Protein 6JJX (pdb70)

GO terms:
  GO:0005737 cytoplasm (C, IDA)

InterPro domains:
  IPR000008 C2 domain [PF00168] (680-784)
  IPR000008 C2 domain [PS50004] (659-782)
  IPR001202 WW domain [PF00397] (8-37)
  IPR001202 WW domain [PF00397] (55-84)
  IPR001202 WW domain [PS01159] (12-37)
  IPR001202 WW domain [PS50020] (6-39)
  IPR001202 WW domain [PS50020] (53-86)
  IPR001202 WW domain [SM00456] (7-39)
  IPR001202 WW domain [SM00456] (54-86)
  IPR001202 WW domain [cd00201] (9-39)
  IPR001202 WW domain [cd00201] (56-85)
  IPR035892 C2 domain superfamily [G3DSA:2.60.40.150] (659-786)
  IPR035892 C2 domain superfamily [SSF49562] (662-790)
  IPR036020 WW domain superfamily [SSF51045] (4-38)
  IPR036020 WW domain superfamily [SSF51045] (53-88)
  IPR037771 WWC, C2 domain [cd08680] (661-784)
  IPR051105 WWC/KIBRA Hippo Pathway Regulators [PTHR14791] (4-1015)
  IPR057747 WWC1-like, helical hairpin [PF25802] (296-429)

Sequence (276 aa):
FELPLPEGWEEARDFDGKVYYIDHRNRTTSWIDPRDRYTKPLTFADCISDELPLGWEEAYDPQVGDYFIDHNTKTTQIEDPRVQWRREQEHMLKDYLVVAQEALSAQKEIYQVKQQRLEFELPLPEGWEEARDFDGKVYYIDHRNRTTSWIDPRDRYTKPLTFADCISDELPLGWEEAYDPQVGDYFIDHNTKTTQIEDPRVQWRREQEHMLKDYLVVAQEALSAQKEIYQVKQQRLELAQQEYQLMRYQHPPEYGAARPAQLMRYQHPPEYGAAR

Organism: Mus musculus (NCBI:txid10090)

Secondary structure (DSSP, 8-state):
--PPPPTTEEEEE-TTS-EEEEETTTTEEESS-TTHHHHS-SSTT--S--PPPTTEEEEEETTTEEEEEETTTTEEESS-HHHHHHHHHHHHHHHHHHHHHHHHHHHHHHHHHTTT--/---PPPPTTEEEEE-TT--EEEEETTTTEEESS-TTHHHHS-SSTT--S--PPPTTEEEEEETTTEEEEEETTTTEEESS-HHHHHHHHHHHHHHHHHHHHHHHHHHHHHHHHHHHHHHHHHHHHH-/--SPPPPPPPTT---/-PPP-PPPPTT-----

Nearest PDB structures (foldseek):
  6jjx-assembly1_A  TM=9.845E-01  e=1.730E-20  Mus musculus
  6j68-assembly1_A  TM=5.093E-01  e=1.357E-18  Mus musculus
  6jjw-assembly1_A  TM=4.853E-01  e=6.895E-16  Mus musculus
  4n7f-assembly1_A  TM=9.226E-01  e=1.605E-03  Homo sapiens
  7lp1-assembly1_A  TM=8.947E-01  e=2.191E-03  Homo sapiens

Solvent-accessible surface area: 21587 Å² total; per-residue (Å²): 221,90,50,71,43,5,97,35,55,45,86,21,156,21,202,117,36,122,42,7,25,15,9,71,67,107,166,59,22,24,56,111,25,6,53,38,98,23,74,114,69,92,59,224,90,17,84,66,63,58,154,36,81,171,23,58,80,108,21,144,49,115,172,86,21,101,50,12,33,9,79,89,84,168,70,90,49,120,62,32,18,52,68,56,152,71,92,83,75,55,91,146,46,97,90,59,25,101,96,0,83,109,40,24,60,46,56,125,54,28,65,108,55,105,91,55,44,184,165,171,86,94,103,40,52,156,28,47,60,86,5,125,22,153,134,32,115,44,3,23,9,4,72,126,99,165,58,21,28,54,112,23,26,51,45,77,65,72,114,68,92,67,223,90,16,80,69,63,64,154,37,82,167,21,59,78,108,20,140,53,119,100,89,19,104,46,13,32,9,80,89,83,170,70,94,55,115,72,33,19,77,82,56,162,36,82,78,65,52,89,108,50,88,93,133,27,104,96,4,83,59,37,24,71,50,44,133,41,29,153,100,45,68,121,51,29,117,57,58,30,110,80,48,63,169,226,157,80,153,111,136,18,34,127,85,76,40,91,110,41,158,210,184,164,79,144,124,139,27,33,144,83,63,52,108,228

B-factor: mean 41.89, std 15.33, range [21.19, 156.11]

Structure (mmCIF, N/CA/C/O backbone):
data_6JJX
#
_entry.id   6JJX
#
_cell.length_a   65.627
_cell.length_b   72.283
_cell.length_c   79.374
_cell.angle_alpha   90.00
_cell.angle_beta   90.00
_cell.angle_gamma   90.00
#
_symmetry.space_group_name_H-M   'P 21 21 2'
#
loop_
_entity.id
_entity.type
_entity.pdbx_description
1 polymer 'Protein KIBRA'
2 polymer 'Peptide from Angiomotin'
3 water water
#
loop_
_atom_site.group_PDB
_atom_site.id
_atom_site.type_symbol
_atom_site.label_atom_id
_atom_site.label_alt_id
_atom_site.label_comp_id
_atom_site.label_asym_id
_atom_site.label_entity_id
_atom_site.label_seq_id
_atom_site.pdbx_PDB_ins_code
_atom_site.Cartn_x
_atom_site.Cartn_y
_atom_site.Cartn_z
_atom_site.occupancy
_atom_site.B_iso_or_equiv
_atom_site.auth_seq_id
_atom_site.auth_comp_id
_atom_site.auth_asym_id
_atom_site.auth_atom_id
_atom_site.pdbx_PDB_model_num
ATOM 1 N N . PHE A 1 6 ? 64.595 28.779 140.919 1.00 71.79 4 PHE A N 1
ATOM 2 C CA . PHE A 1 6 ? 65.435 27.969 141.806 1.00 73.76 4 PHE A CA 1
ATOM 3 C C . PHE A 1 6 ? 66.858 27.785 141.270 1.00 72.89 4 PHE A C 1
ATOM 4 O O . PHE A 1 6 ? 67.053 27.515 140.079 1.00 71.18 4 PHE A O 1
ATOM 12 N N . GLU A 1 7 ? 67.837 27.887 142.172 1.00 62.49 5 GLU A N 1
ATOM 13 C CA . GLU A 1 7 ? 69.245 27.712 141.822 1.00 57.80 5 GLU A CA 1
ATOM 14 C C . GLU A 1 7 ? 69.592 26.228 141.849 1.00 55.06 5 GLU A C 1
ATOM 15 O O . GLU A 1 7 ? 69.660 25.606 142.911 1.00 57.59 5 GLU A O 1
ATOM 17 N N . LEU A 1 8 ? 69.795 25.662 140.664 1.00 46.41 6 LEU A N 1
ATOM 18 C CA . LEU A 1 8 ? 70.124 24.254 140.536 1.00 47.06 6 LEU A CA 1
ATOM 19 C C . LEU A 1 8 ? 71.456 23.921 141.194 1.00 46.56 6 LEU A C 1
ATOM 20 O O . LEU A 1 8 ? 72.394 24.708 141.102 1.00 40.20 6 LEU A O 1
ATOM 25 N N . PRO A 1 9 ? 71.533 22.764 141.873 1.00 45.09 7 PRO A N 1
ATOM 26 C CA . PRO A 1 9 ? 72.810 22.183 142.309 1.00 49.63 7 PRO A CA 1
ATOM 27 C C . PRO A 1 9 ? 73.558 21.616 141.101 1.00 47.87 7 PRO A C 1
ATOM 28 O O . PRO A 1 9 ? 72.904 21.359 140.086 1.00 42.44 7 PRO A O 1
ATOM 32 N N . LEU A 1 10 ? 74.872 21.413 141.188 1.00 38.21 8 LEU A N 1
ATOM 33 C CA . LEU A 1 10 ? 75.569 20.715 140.109 1.00 34.78 8 LEU A CA 1
ATOM 34 C C . LEU A 1 10 ? 74.970 19.332 139.937 1.00 34.88 8 LEU A C 1
ATOM 35 O O . LEU A 1 10 ? 74.542 18.719 140.911 1.00 40.85 8 LEU A O 1
ATOM 40 N N . PRO A 1 11 ? 74.931 18.833 138.699 1.00 37.08 9 PRO A N 1
ATOM 41 C CA . PRO A 1 11 ? 74.466 17.466 138.462 1.00 38.45 9 PRO A CA 1
ATOM 42 C C . PRO A 1 11 ? 75.389 16.466 139.140 1.00 45.48 9 PRO A C 1
ATOM 43 O O . PRO A 1 11 ? 76.568 16.789 139.358 1.00 42.67 9 PRO A O 1
ATOM 47 N N . GLU A 1 12 ? 74.870 15.279 139.447 1.00 50.07 10 GLU A N 1
ATOM 48 C CA . GLU A 1 12 ? 75.660 14.215 140.070 1.00 49.80 10 GLU A CA 1
ATOM 49 C C . GLU A 1 12 ? 76.937 13.952 139.292 1.00 50.25 10 GLU A C 1
ATOM 50 O O . GLU A 1 12 ? 76.903 13.821 138.071 1.00 53.10 10 GLU A O 1
ATOM 52 N N . GLY A 1 13 ? 78.065 13.924 139.990 1.00 49.52 11 GLY A N 1
ATOM 53 C CA . GLY A 1 13 ? 79.320 13.552 139.364 1.00 49.77 11 GLY A CA 1
ATOM 54 C C . GLY A 1 13 ? 80.146 14.748 138.941 1.00 48.99 11 GLY A C 1
ATOM 55 O O . GLY A 1 13 ? 81.279 14.604 138.485 1.00 47.42 11 GLY A O 1
ATOM 56 N N . TRP A 1 14 ? 79.567 15.935 139.077 1.00 38.79 12 TRP A N 1
ATOM 57 C CA . TRP A 1 14 ? 80.279 17.161 138.748 1.00 35.53 12 TRP A CA 1
ATOM 58 C C . TRP A 1 14 ? 80.759 17.845 140.005 1.00 39.60 12 TRP A C 1
ATOM 59 O O . TRP A 1 14 ? 80.118 17.762 141.043 1.00 37.84 12 TRP A O 1
ATOM 70 N N . GLU A 1 15 ? 81.874 18.555 139.893 1.00 32.77 13 GLU A N 1
ATOM 71 C CA . GLU A 1 15 ? 82.455 19.209 141.032 1.00 31.15 13 GLU A CA 1
ATOM 72 C C . GLU A 1 15 ? 83.037 20.543 140.597 1.00 33.97 13 GLU A C 1
ATOM 73 O O . GLU A 1 15 ? 83.694 20.627 139.556 1.00 33.41 13 GLU A O 1
ATOM 79 N N . GLU A 1 16 ? 82.785 21.590 141.378 1.00 31.11 14 GLU A N 1
ATOM 80 C CA . GLU A 1 16 ? 83.380 22.888 141.094 1.00 32.57 14 GLU A CA 1
ATOM 81 C C . GLU A 1 16 ? 84.810 22.896 141.635 1.00 33.30 14 GLU A C 1
ATOM 82 O O . GLU A 1 16 ? 85.082 22.310 142.674 1.00 31.34 14 GLU A O 1
ATOM 88 N N . ALA A 1 17 ? 85.731 23.537 140.923 1.00 27.85 15 ALA A N 1
ATOM 89 C CA . ALA A 1 17 ? 87.123 23.566 141.341 1.00 28.22 15 ALA A CA 1
ATOM 90 C C . ALA A 1 17 ? 87.749 24.899 140.978 1.00 26.35 15 ALA A C 1
ATOM 91 O O . ALA A 1 17 ? 87.141 25.686 140.262 1.00 29.33 15 ALA A O 1
ATOM 93 N N . ARG A 1 18 ? 88.959 25.134 141.478 1.00 31.83 16 ARG A N 1
ATOM 94 C CA . ARG A 1 18 ? 89.739 26.342 141.179 1.00 33.92 16 ARG A CA 1
ATOM 95 C C . ARG A 1 18 ? 91.082 25.956 140.583 1.00 35.99 16 ARG A C 1
ATOM 96 O O . ARG A 1 18 ? 91.742 25.049 141.093 1.00 32.66 16 ARG A O 1
ATOM 104 N N . ASP A 1 19 ? 91.519 26.667 139.546 1.00 29.85 17 ASP A N 1
ATOM 105 C CA . ASP A 1 19 ? 92.830 26.377 138.981 1.00 32.74 17 ASP A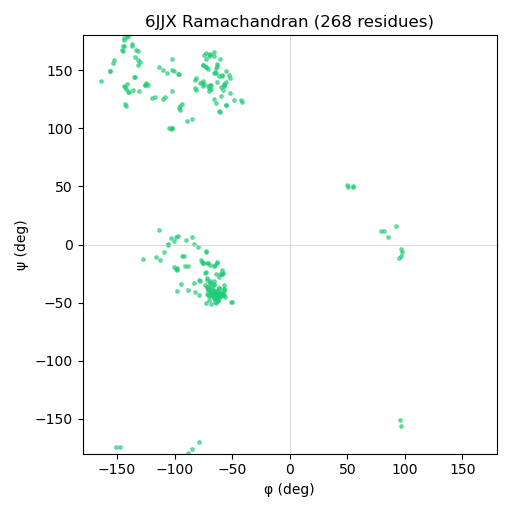 CA 1
ATOM 106 C C . ASP A 1 19 ? 93.911 27.115 139.765 1.00 31.72 17 ASP A C 1
ATOM 107 O O . ASP A 1 19 ? 93.616 27.769 140.770 1.00 27.26 17 ASP A O 1
ATOM 112 N N . PHE A 1 20 ? 95.154 27.009 139.301 1.00 39.94 18 PHE A N 1
ATOM 113 C CA . PHE A 1 20 ? 96.296 27.501 140.066 1.00 39.47 18 PHE A CA 1
ATOM 114 C C . PHE A 1 20 ? 96.218 29.004 140.226 1.00 41.49 18 PHE A C 1
ATOM 115 O O . PHE A 1 20 ? 96.749 29.563 141.187 1.00 39.99 18 PHE A O 1
ATOM 123 N N . ASP A 1 21 ? 95.531 29.649 139.283 1.00 34.72 19 ASP A N 1
ATOM 124 C CA . ASP A 1 21 ? 95.286 31.082 139.352 1.00 33.51 19 ASP A CA 1
ATOM 125 C C . ASP A 1 21 ? 93.978 31.474 140.090 1.00 35.06 19 ASP A C 1
ATOM 126 O O . ASP A 1 21 ? 93.610 32.653 140.150 1.00 35.13 19 ASP A O 1
ATOM 131 N N . GLY A 1 22 ? 93.268 30.498 140.651 1.00 29.83 20 GLY A N 1
ATOM 132 C CA . GLY A 1 22 ? 92.013 30.798 141.323 1.00 27.45 20 GLY A CA 1
ATOM 133 C C . GLY A 1 22 ? 90.787 30.940 140.414 1.00 32.12 20 GLY A C 1
ATOM 134 O O . GLY A 1 22 ? 89.729 31.406 140.855 1.00 31.66 20 GLY A O 1
ATOM 135 N N . LYS A 1 23 ? 90.914 30.543 139.150 1.00 31.46 21 LYS A N 1
ATOM 136 C CA . LYS A 1 23 ? 89.777 30.596 138.219 1.00 29.51 21 LYS A CA 1
ATOM 137 C C . LYS A 1 23 ? 88.888 29.366 138.405 1.00 30.36 21 LYS A C 1
ATOM 138 O O . LYS A 1 23 ? 89.385 28.252 138.530 1.00 29.67 21 LYS A O 1
ATOM 144 N N . VAL A 1 24 ? 87.571 29.569 138.460 1.00 25.55 22 VAL A N 1
ATOM 145 C CA . VAL A 1 24 ? 86.642 28.455 138.643 1.00 25.54 22 VAL A CA 1
ATOM 146 C C . VAL A 1 24 ? 86.564 27.591 137.396 1.00 25.46 22 VAL A C 1
ATOM 147 O O . VAL A 1 24 ? 86.508 28.103 136.279 1.00 27.88 22 VAL A O 1
ATOM 151 N N . TYR A 1 25 ? 86.578 26.275 137.576 1.00 24.22 23 TYR A N 1
ATOM 152 C CA . TYR A 1 25 ? 86.269 25.380 136.472 1.00 23.18 23 TYR A CA 1
ATOM 153 C C . TYR A 1 25 ? 85.506 24.192 137.038 1.00 23.50 23 TYR A C 1
ATOM 154 O O . TYR A 1 25 ? 85.283 24.110 138.238 1.00 25.86 23 TYR A O 1
ATOM 163 N N . TYR A 1 26 ? 85.083 23.281 136.169 1.00 21.78 24 TYR A N 1
ATOM 164 C CA . TYR A 1 26 ? 84.199 22.202 136.566 1.00 23.65 24 TYR A CA 1
ATOM 165 C C . TYR A 1 26 ? 84.808 20.868 136.178 1.00 26.54 24 TYR A C 1
ATOM 166 O O . TYR A 1 26 ? 85.375 20.712 135.084 1.00 24.72 24 TYR A O 1
ATOM 175 N N . ILE A 1 27 ? 84.701 19.925 137.104 1.00 25.25 25 ILE A N 1
ATOM 176 C CA . ILE A 1 27 ? 85.203 18.578 136.926 1.00 25.97 25 ILE A CA 1
ATOM 177 C C . ILE A 1 27 ? 84.031 17.612 136.753 1.00 27.34 25 ILE A C 1
ATOM 178 O O . ILE A 1 27 ? 83.116 17.571 137.579 1.00 26.94 25 ILE A O 1
ATOM 183 N N . ASP A 1 28 ? 84.062 16.837 135.680 1.00 28.10 26 ASP A N 1
ATOM 184 C CA . ASP A 1 28 ? 83.052 15.802 135.418 1.00 29.41 26 ASP A CA 1
ATOM 185 C C . ASP A 1 28 ? 83.663 14.428 135.707 1.00 30.86 26 ASP A C 1
ATOM 186 O O . ASP A 1 28 ? 84.408 13.890 134.880 1.00 30.01 26 ASP A O 1
ATOM 191 N N . HIS A 1 29 ? 83.350 13.866 136.876 1.00 28.03 27 HIS A N 1
ATOM 192 C CA . HIS A 1 29 ? 83.959 12.604 137.306 1.00 30.28 27 HIS A CA 1
ATOM 193 C C . HIS A 1 29 ? 83.428 11.391 136.565 1.00 30.03 27 HIS A C 1
ATOM 194 O O . HIS A 1 29 ? 84.126 10.382 136.435 1.00 32.18 27 HIS A O 1
ATOM 201 N N . ARG A 1 30 ? 82.213 11.490 136.041 1.00 33.38 28 ARG A N 1
ATOM 202 C CA . ARG A 1 30 ? 81.647 10.390 135.287 1.00 33.53 28 ARG A CA 1
ATOM 203 C C . ARG A 1 30 ? 82.414 10.204 133.987 1.00 34.05 28 ARG A C 1
ATOM 204 O O . ARG A 1 30 ? 82.694 9.079 133.579 1.00 38.10 28 ARG A O 1
ATOM 206 N N . ASN A 1 31 ? 82.775 11.308 133.342 1.00 34.39 29 ASN A N 1
ATOM 207 C CA . ASN A 1 31 ? 83.488 11.234 132.074 1.00 33.79 29 ASN A CA 1
ATOM 208 C C . ASN A 1 31 ? 84.974 11.513 132.169 1.00 33.75 29 ASN A C 1
ATOM 209 O O . ASN A 1 31 ? 85.652 11.594 131.147 1.00 31.39 29 ASN A O 1
ATOM 214 N N . ARG A 1 32 ? 85.460 11.676 133.397 1.00 31.22 30 ARG A N 1
ATOM 215 C CA . ARG A 1 32 ? 86.878 11.945 133.675 1.00 28.84 30 ARG A CA 1
ATOM 216 C C . ARG A 1 32 ? 87.384 13.102 132.836 1.00 27.55 30 ARG A C 1
ATOM 217 O O . ARG A 1 32 ? 88.436 13.001 132.186 1.00 28.80 30 ARG A O 1
ATOM 225 N N . THR A 1 33 ? 86.639 14.205 132.849 1.00 26.94 31 THR A N 1
ATOM 226 C CA . THR A 1 33 ? 87.006 15.346 132.024 1.00 28.40 31 THR A CA 1
ATOM 227 C C . THR A 1 33 ? 86.837 16.633 132.811 1.00 27.68 31 THR A C 1
ATOM 228 O O . THR A 1 33 ? 86.360 16.610 133.951 1.00 27.73 31 THR A O 1
ATOM 232 N N . THR A 1 34 ? 87.280 17.746 132.231 1.00 24.33 32 THR A N 1
ATOM 233 C CA . THR A 1 34 ? 87.123 19.049 132.872 1.00 24.31 32 THR A CA 1
ATOM 234 C C . THR A 1 34 ? 86.620 20.048 131.861 1.00 25.09 32 THR A C 1
ATOM 235 O O . THR A 1 34 ? 86.764 19.834 130.654 1.00 23.08 32 THR A O 1
ATOM 239 N N . SER A 1 35 ? 86.063 21.152 132.343 1.00 22.25 33 SER A N 1
ATOM 240 C CA . SER A 1 35 ? 85.505 22.162 131.435 1.00 23.11 33 SER A CA 1
ATOM 241 C C . SER A 1 35 ? 85.455 23.527 132.088 1.00 26.94 33 SER A C 1
ATOM 242 O O . SER A 1 35 ? 85.301 23.636 133.314 1.00 25.68 33 SER A O 1
ATOM 245 N N . TRP A 1 36 ? 85.592 24.575 131.283 1.00 22.69 34 TRP A N 1
ATOM 246 C CA . TRP A 1 36 ? 85.366 25.923 131.802 1.00 23.83 34 TRP A CA 1
ATOM 247 C C . TRP A 1 36 ? 83.854 26.194 131.927 1.00 25.38 34 TRP A C 1
ATOM 248 O O . TRP A 1 36 ? 83.426 27.174 132.542 1.00 23.07 34 TRP A O 1
ATOM 259 N N . ILE A 1 37 ? 83.052 25.332 131.317 1.00 21.19 35 ILE A N 1
ATOM 260 C CA . ILE A 1 37 ? 81.617 25.586 131.214 1.00 24.69 35 ILE A CA 1
ATOM 261 C C . ILE A 1 37 ? 80.841 24.940 132.354 1.00 24.70 35 ILE A C 1
ATOM 262 O O . ILE A 1 37 ? 80.894 23.725 132.560 1.00 22.93 35 ILE A O 1
ATOM 267 N N . ASP A 1 38 ? 80.141 25.770 133.113 1.00 24.56 36 ASP A N 1
ATOM 268 C CA . ASP A 1 38 ? 79.198 25.266 134.105 1.00 25.40 36 ASP A CA 1
ATOM 269 C C . ASP A 1 38 ? 78.194 24.339 133.418 1.00 24.44 36 ASP A C 1
ATOM 270 O O . ASP A 1 38 ? 77.494 24.752 132.508 1.00 24.73 36 ASP A O 1
ATOM 275 N N . PRO A 1 39 ? 78.120 23.071 133.835 1.00 29.21 37 PRO A N 1
ATOM 276 C CA . PRO A 1 39 ? 77.187 22.195 133.106 1.00 30.97 37 PRO A CA 1
ATOM 277 C C . PRO A 1 39 ? 75.723 22.634 133.235 1.00 30.14 37 PRO A C 1
ATOM 278 O O . PRO A 1 39 ? 74.877 22.214 132.453 1.00 32.18 37 PRO A O 1
ATOM 282 N N . ARG A 1 40 ? 75.433 23.508 134.186 1.00 26.75 38 ARG A N 1
ATOM 283 C CA . ARG A 1 40 ? 74.065 23.991 134.324 1.00 28.68 38 ARG A CA 1
ATOM 284 C C . ARG A 1 40 ? 73.739 25.010 133.225 1.00 30.93 38 ARG A C 1
ATOM 285 O O . ARG A 1 40 ? 72.577 25.304 132.972 1.00 30.30 38 ARG A O 1
ATOM 293 N N . ASP A 1 41 ? 74.768 25.529 132.560 1.00 24.30 39 ASP A N 1
ATOM 294 C CA . ASP A 1 41 ? 74.566 26.464 131.446 1.00 24.18 39 ASP A CA 1
ATOM 295 C C . ASP A 1 41 ? 73.730 25.847 130.322 1.00 24.42 39 ASP A C 1
ATOM 296 O O . ASP A 1 41 ? 73.086 26.570 129.562 1.00 29.17 39 ASP A O 1
ATOM 301 N N . ARG A 1 42 ? 73.741 24.520 130.214 1.00 29.22 40 ARG A N 1
ATOM 302 C CA . ARG A 1 42 ? 72.948 23.844 129.183 1.00 32.31 40 ARG A CA 1
ATOM 303 C C . ARG A 1 42 ? 71.452 24.138 129.367 1.00 32.57 40 ARG A C 1
ATOM 304 O O . ARG A 1 42 ? 70.704 24.149 128.395 1.00 33.27 40 ARG A O 1
ATOM 312 N N . TYR A 1 43 ? 71.040 24.452 130.597 1.00 32.56 41 TYR A N 1
ATOM 313 C CA . TYR A 1 43 ? 69.652 24.800 130.853 1.00 34.70 41 TYR A CA 1
ATOM 314 C C . TYR A 1 43 ? 69.380 26.269 130.928 1.00 38.24 41 TYR A C 1
ATOM 315 O O . TYR A 1 43 ? 68.243 26.683 130.729 1.00 41.36 41 TYR A O 1
ATOM 324 N N . THR A 1 44 ? 70.403 27.071 131.186 1.00 31.35 42 THR A N 1
ATOM 325 C CA . THR A 1 44 ? 70.134 28.467 131.518 1.00 30.11 42 THR A CA 1
ATOM 326 C C . THR A 1 44 ? 70.693 29.455 130.520 1.00 31.48 42 THR A C 1
ATOM 327 O O . THR A 1 44 ? 70.381 30.649 130.569 1.00 32.38 42 THR A O 1
ATOM 331 N N . LYS A 1 45 ? 71.530 28.967 129.617 1.00 28.78 43 LYS A N 1
ATOM 332 C CA . LYS A 1 45 ? 72.068 29.832 128.587 1.00 26.24 43 LYS A CA 1
ATOM 333 C C . LYS A 1 45 ? 71.419 29.509 127.256 1.00 25.37 43 LYS A C 1
ATOM 334 O O . LYS A 1 45 ? 71.055 28.359 126.981 1.00 25.47 43 LYS A O 1
ATOM 340 N N . PRO A 1 46 ? 71.261 30.535 126.427 1.00 27.67 44 PRO A N 1
ATOM 341 C CA . PRO A 1 46 ? 70.730 30.304 125.083 1.00 29.11 44 PRO A CA 1
ATOM 342 C C . PRO A 1 46 ? 71.639 29.385 124.286 1.00 28.64 44 PRO A C 1
ATOM 343 O O . PRO A 1 46 ? 72.854 29.428 124.444 1.00 28.01 44 PRO A O 1
ATOM 347 N N . LEU A 1 47 ? 71.056 28.551 123.436 1.00 32.48 45 LEU A N 1
ATOM 348 C CA . LEU A 1 47 ? 71.842 27.590 122.670 1.00 35.22 45 LEU A CA 1
ATOM 349 C C . LEU A 1 47 ? 72.668 28.275 121.580 1.00 36.45 45 LEU A C 1
ATOM 350 O O . LEU A 1 47 ? 73.787 27.869 121.304 1.00 35.83 45 LEU A O 1
ATOM 355 N N . THR A 1 48 ? 72.113 29.316 120.968 1.00 28.60 46 THR A N 1
ATOM 356 C CA . THR A 1 48 ? 72.793 30.052 119.910 1.00 28.92 46 THR A CA 1
ATOM 357 C C . THR A 1 48 ? 72.513 31.529 120.085 1.00 26.68 46 THR A C 1
ATOM 358 O O . THR A 1 48 ? 71.750 31.899 120.964 1.00 26.76 46 THR A O 1
ATOM 362 N N . PHE A 1 49 ? 73.062 32.364 119.208 1.00 30.89 47 PHE A N 1
ATOM 363 C CA . PHE A 1 49 ? 72.832 33.812 119.310 1.00 32.25 47 PHE A CA 1
ATOM 364 C C . PHE A 1 49 ? 71.407 34.200 118.886 1.00 34.57 47 PHE A C 1
ATOM 365 O O . PHE A 1 49 ? 70.986 35.341 119.078 1.00 34.02 47 PHE A O 1
ATOM 373 N N . ALA A 1 50 ? 70.655 33.228 118.375 1.00 41.28 48 ALA A N 1
ATOM 374 C CA . ALA A 1 50 ? 69.269 33.442 117.947 1.00 41.37 48 ALA A CA 1
ATOM 375 C C . ALA A 1 50 ? 68.264 33.009 119.029 1.00 45.35 48 ALA A C 1
ATOM 376 O O . ALA A 1 50 ? 67.109 33.442 119.038 1.00 43.82 48 ALA A O 1
ATOM 378 N N . ASP A 1 51 ? 68.726 32.157 119.942 1.00 34.00 49 ASP A N 1
ATOM 379 C CA . ASP A 1 51 ? 67.901 31.580 120.997 1.00 31.59 49 ASP A CA 1
ATOM 380 C C . ASP A 1 51 ? 67.589 32.588 122.127 1.00 35.07 49 ASP A C 1
ATOM 381 O O . ASP A 1 51 ? 68.322 33.555 122.340 1.00 38.97 49 ASP A O 1
ATOM 386 N N . CYS A 1 52 ? 66.484 32.373 122.829 1.00 36.41 50 CYS A N 1
ATOM 387 C CA . CYS A 1 52 ? 66.150 33.189 123.992 1.00 37.56 50 CYS A CA 1
ATOM 388 C C . CYS A 1 52 ? 65.521 32.290 125.047 1.00 39.06 50 CYS A C 1
ATOM 389 O O . CYS A 1 52 ? 64.475 31.688 124.812 1.00 38.36 50 CYS A O 1
ATOM 392 N N . ILE A 1 53 ? 66.143 32.196 126.218 1.00 40.61 51 ILE A N 1
ATOM 393 C CA . ILE A 1 53 ? 65.658 31.265 127.232 1.00 37.89 51 ILE A CA 1
ATOM 394 C C . ILE A 1 53 ? 64.251 31.637 127.704 1.00 38.15 51 ILE A C 1
ATOM 395 O O . ILE A 1 53 ? 63.369 30.787 127.778 1.00 36.96 51 ILE A O 1
ATOM 400 N N . SER A 1 54 ? 64.028 32.911 127.991 1.00 33.16 52 SER A N 1
ATOM 401 C CA . SER A 1 54 ? 62.721 33.326 128.490 1.00 38.77 52 SER A CA 1
ATOM 402 C C . SER A 1 54 ? 61.637 33.211 127.417 1.00 35.85 52 SER A C 1
ATOM 403 O O . SER A 1 54 ? 61.834 33.645 126.274 1.00 32.99 52 SER A O 1
ATOM 406 N N . ASP A 1 55 ? 60.497 32.633 127.799 1.00 32.93 53 ASP A N 1
ATOM 407 C CA . ASP A 1 55 ? 59.359 32.489 126.892 1.00 40.63 53 ASP A CA 1
ATOM 408 C C . ASP A 1 55 ? 58.345 33.618 127.117 1.00 39.64 53 ASP A C 1
ATOM 409 O O . ASP A 1 55 ? 57.249 33.586 126.550 1.00 38.52 53 ASP A O 1
ATOM 411 N N . GLU A 1 56 ? 58.706 34.604 127.944 1.00 35.46 54 GLU A N 1
ATOM 412 C CA . GLU A 1 56 ? 57.772 35.680 128.296 1.00 34.87 54 GLU A CA 1
ATOM 413 C C . GLU A 1 56 ? 57.259 36.398 127.055 1.00 36.66 54 GLU A C 1
ATOM 414 O O . GLU A 1 56 ? 58.028 36.693 126.129 1.00 33.91 54 GLU A O 1
ATOM 420 N N . LEU A 1 57 ? 55.954 36.655 127.053 1.00 26.08 55 LEU A N 1
ATOM 421 C CA . LEU A 1 57 ? 55.267 37.359 125.984 1.00 25.03 55 LEU A CA 1
ATOM 422 C C . LEU A 1 57 ? 55.743 38.794 125.879 1.00 22.52 55 LEU A C 1
ATOM 423 O O . LEU A 1 57 ? 56.114 39.383 126.890 1.00 26.67 55 LEU A O 1
ATOM 428 N N . PRO A 1 58 ? 55.737 39.357 124.659 1.00 27.33 56 PRO A N 1
ATOM 429 C CA . PRO A 1 58 ? 56.159 40.750 124.460 1.00 25.69 56 PRO A CA 1
ATOM 430 C C . PRO A 1 58 ? 55.185 41.764 125.049 1.00 28.62 56 PRO A C 1
ATOM 431 O O . PRO A 1 58 ? 54.042 41.437 125.399 1.00 25.34 56 PRO A O 1
ATOM 435 N N . LEU A 1 59 ? 55.689 42.982 125.197 1.00 24.20 57 LEU A N 1
ATOM 436 C CA . LEU A 1 59 ? 54.946 44.100 125.743 1.00 23.87 57 LEU A CA 1
ATOM 437 C C . LEU A 1 59 ? 53.525 44.149 125.197 1.00 28.26 57 LEU A C 1
ATOM 438 O O . LEU A 1 59 ? 53.313 44.185 123.968 1.00 24.71 57 LEU A O 1
ATOM 443 N N . GLY A 1 60 ? 52.568 44.142 126.114 1.00 24.81 58 GLY A N 1
ATOM 444 C CA . GLY A 1 60 ? 51.165 44.321 125.768 1.00 25.78 58 GLY A CA 1
ATOM 445 C C . GLY A 1 60 ? 50.394 43.035 125.612 1.00 26.94 58 GLY A C 1
ATOM 446 O O . GLY A 1 60 ? 49.163 43.050 125.494 1.00 28.42 58 GLY A O 1
ATOM 447 N N . TRP A 1 61 ? 51.102 41.913 125.596 1.00 23.70 59 TRP A N 1
ATOM 448 C CA . TRP A 1 61 ? 50.422 40.632 125.475 1.00 25.50 59 TRP A CA 1
ATOM 449 C C . TRP A 1 61 ? 50.192 39.984 126.852 1.00 24.62 59 TRP A C 1
ATOM 450 O O . TRP A 1 61 ? 51.017 40.101 127.738 1.00 23.76 59 TRP A O 1
ATOM 461 N N . GLU A 1 62 ? 49.082 39.267 126.992 1.00 26.67 60 GLU A N 1
ATOM 462 C CA . GLU A 1 62 ? 48.690 38.654 128.247 1.00 25.86 60 GLU A CA 1
ATOM 463 C C . GLU A 1 62 ? 48.112 37.254 128.002 1.00 25.94 60 GLU A C 1
ATOM 464 O O . GLU A 1 62 ? 47.264 37.069 127.125 1.00 26.65 60 GLU A O 1
ATOM 470 N N . GLU A 1 63 ? 48.599 36.278 128.763 1.00 25.31 61 GLU A N 1
ATOM 471 C CA . GLU A 1 63 ? 48.039 34.923 128.773 1.00 28.10 61 GLU A CA 1
ATOM 472 C C . GLU A 1 63 ? 46.723 34.945 129.539 1.00 29.61 61 GLU A C 1
ATOM 473 O O . GLU A 1 63 ? 46.618 35.587 130.585 1.00 28.99 61 GLU A O 1
ATOM 479 N N . ALA A 1 64 ? 45.719 34.248 129.026 1.00 25.60 62 ALA A N 1
ATOM 480 C CA . ALA A 1 64 ? 44.423 34.220 129.677 1.00 27.13 62 ALA A CA 1
ATOM 481 C C . ALA A 1 64 ? 43.782 32.849 129.519 1.00 26.80 62 ALA A C 1
ATOM 482 O O . ALA A 1 64 ? 44.224 32.019 128.707 1.00 26.87 62 ALA A O 1
ATOM 484 N N . TYR A 1 65 ? 42.733 32.629 130.303 1.00 27.79 63 TYR A N 1
ATOM 485 C CA . TYR A 1 65 ? 42.069 31.338 130.371 1.00 28.77 63 TYR A CA 1
ATOM 486 C C . TYR A 1 65 ? 40.549 31.459 130.480 1.00 29.04 63 TYR A C 1
ATOM 487 O O . TYR A 1 65 ? 40.012 32.299 131.207 1.00 27.20 63 TYR A O 1
ATOM 496 N N . ASP A 1 66 ? 39.870 30.589 129.736 1.00 28.03 64 ASP A N 1
ATOM 497 C CA . ASP A 1 66 ? 38.410 30.455 129.798 1.00 26.59 64 ASP A CA 1
ATOM 498 C C . ASP A 1 66 ? 38.041 28.990 129.937 1.00 24.99 64 ASP A C 1
ATOM 499 O O . ASP A 1 66 ? 38.570 28.150 129.210 1.00 26.69 64 ASP A O 1
ATOM 504 N N . PRO A 1 67 ? 37.143 28.675 130.880 1.00 29.44 65 PRO A N 1
ATOM 505 C CA . PRO A 1 67 ? 36.794 27.276 131.159 1.00 28.88 65 PRO A CA 1
ATOM 506 C C . PRO A 1 67 ? 36.236 26.515 129.945 1.00 33.08 65 PRO A C 1
ATOM 507 O O . PRO A 1 67 ? 36.280 25.285 129.989 1.00 32.57 65 PRO A O 1
ATOM 511 N N . GLN A 1 68 ? 35.694 27.194 128.926 1.00 27.19 66 GLN A N 1
ATOM 512 C CA . GLN A 1 68 ? 35.296 26.511 127.677 1.00 26.10 66 GLN A CA 1
ATOM 513 C C . GLN A 1 68 ? 36.279 26.564 126.521 1.00 30.76 66 GLN A C 1
ATOM 514 O O . GLN A 1 68 ? 36.468 25.575 125.813 1.00 32.62 66 GLN A O 1
ATOM 520 N N . VAL A 1 69 ? 36.919 27.707 126.324 1.00 31.93 67 VAL A N 1
ATOM 521 C CA . VAL A 1 69 ? 37.833 27.853 125.196 1.00 30.67 67 VAL A CA 1
ATOM 522 C C . VAL A 1 69 ? 39.199 27.280 125.555 1.00 32.85 67 VAL A C 1
ATOM 523 O O . VAL A 1 69 ? 39.910 26.754 124.686 1.00 33.27 67 VAL A O 1
ATOM 527 N N . GLY A 1 70 ? 39.566 27.399 126.829 1.00 28.02 68 GLY A N 1
ATOM 528 C CA . GLY A 1 70 ? 40.881 26.987 127.293 1.00 26.18 68 GLY A CA 1
ATOM 529 C C . GLY A 1 70 ? 41.811 28.192 127.318 1.00 27.41 68 GLY A C 1
ATOM 530 O O . GLY A 1 70 ? 41.368 29.329 127.495 1.00 26.46 68 GLY A O 1
ATOM 531 N N . ASP A 1 71 ? 43.103 27.941 127.126 1.00 29.39 69 ASP A N 1
ATOM 532 C CA . ASP A 1 71 ? 44.105 28.999 127.126 1.00 28.41 69 ASP A CA 1
ATOM 533 C C . ASP A 1 71 ? 43.895 29.868 125.896 1.00 31.38 69 ASP A C 1
ATOM 534 O O . ASP A 1 71 ? 43.628 29.371 124.806 1.00 31.31 69 ASP A O 1
ATOM 539 N N . TYR A 1 72 ? 43.988 31.174 126.058 1.00 25.53 70 TYR A N 1
ATOM 540 C CA . TYR A 1 72 ? 44.015 32.029 124.880 1.00 27.04 70 TYR A CA 1
ATOM 541 C C . TYR A 1 72 ? 44.889 33.236 125.234 1.00 27.46 70 TYR A C 1
ATOM 542 O O . TYR A 1 72 ? 45.520 33.266 126.298 1.00 27.80 70 TYR A O 1
ATOM 551 N N . PHE A 1 73 ? 44.954 34.207 124.337 1.00 24.98 71 PHE A N 1
ATOM 552 C CA . PHE A 1 73 ? 45.900 35.295 124.472 1.00 24.04 71 PHE A CA 1
ATOM 553 C C . PHE A 1 73 ? 45.236 36.631 124.190 1.00 26.95 71 PHE A C 1
ATOM 554 O O . PHE A 1 73 ? 44.388 36.727 123.323 1.00 26.15 71 PHE A O 1
ATOM 562 N N . ILE A 1 74 ? 45.641 37.656 124.921 1.00 25.66 72 ILE A N 1
ATOM 563 C CA . ILE A 1 74 ? 45.080 38.988 124.758 1.00 25.57 72 ILE A CA 1
ATOM 564 C C . ILE A 1 74 ? 46.185 39.919 124.295 1.00 26.49 72 ILE A C 1
ATOM 565 O O . ILE A 1 74 ? 47.242 39.970 124.905 1.00 25.62 72 ILE A O 1
ATOM 570 N N . ASP A 1 75 ? 45.941 40.634 123.202 1.00 23.36 73 ASP A N 1
ATOM 571 C CA . ASP A 1 75 ? 46.843 41.679 122.738 1.00 28.25 73 ASP A CA 1
ATOM 572 C C . ASP A 1 75 ? 46.286 43.055 123.097 1.00 25.31 73 ASP A C 1
ATOM 573 O O . ASP A 1 75 ? 45.403 43.589 122.410 1.00 28.26 73 ASP A O 1
ATOM 578 N N . HIS A 1 76 ? 46.808 43.633 124.166 1.00 24.50 74 HIS A N 1
ATOM 579 C CA . HIS A 1 76 ? 46.365 44.950 124.594 1.00 24.87 74 HIS A CA 1
ATOM 580 C C . HIS A 1 76 ? 46.854 46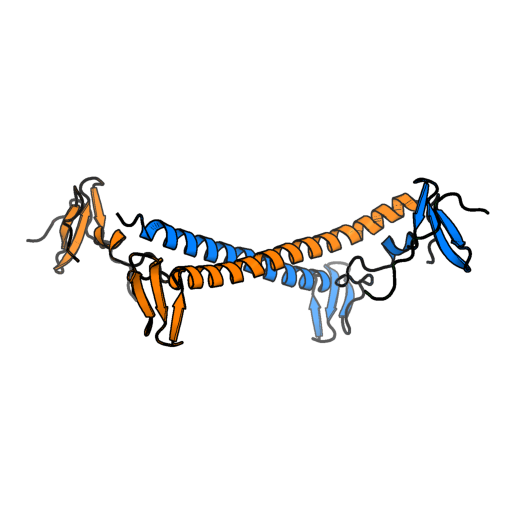.028 123.634 1.00 27.75 74 HIS A C 1
ATOM 581 O O . HIS A 1 76 ? 46.370 47.164 123.665 1.00 28.32 74 HIS A O 1
ATOM 588 N N . ASN A 1 77 ? 47.827 45.694 122.788 1.00 31.83 75 ASN A N 1
ATOM 589 C CA . ASN A 1 77 ? 48.291 46.668 121.805 1.00 30.76 75 ASN A CA 1
ATOM 590 C C . ASN A 1 77 ? 47.220 46.970 120.765 1.00 32.14 75 ASN A C 1
ATOM 591 O O . ASN A 1 77 ? 46.989 48.121 120.424 1.00 35.61 75 ASN A O 1
ATOM 596 N N . THR A 1 78 ? 46.555 45.928 120.287 1.00 32.43 76 THR A N 1
ATOM 597 C CA . THR A 1 78 ? 45.560 46.061 119.234 1.00 33.45 76 THR A CA 1
ATOM 598 C C . THR A 1 78 ? 44.131 45.926 119.750 1.00 33.18 76 THR A C 1
ATOM 599 O O . THR A 1 78 ? 43.197 46.009 118.975 1.00 34.23 76 THR A O 1
ATOM 603 N N . LYS A 1 79 ? 43.973 45.708 121.058 1.00 32.32 77 LYS A N 1
ATOM 604 C CA . LYS A 1 79 ? 42.671 45.435 121.670 1.00 29.50 77 LYS A CA 1
ATOM 605 C C . LYS A 1 79 ? 41.986 44.247 120.992 1.00 31.09 77 LYS A C 1
ATOM 606 O O . LYS A 1 79 ? 40.821 44.321 120.610 1.00 29.80 77 LYS A O 1
ATOM 612 N N . THR A 1 80 ? 42.712 43.148 120.854 1.00 33.65 78 THR A N 1
ATOM 613 C CA . THR A 1 80 ? 42.170 41.939 120.250 1.00 31.67 78 THR A CA 1
ATOM 614 C C . THR A 1 80 ? 42.507 40.745 121.131 1.00 30.24 78 THR A C 1
ATOM 615 O O . THR A 1 80 ? 43.344 40.854 122.016 1.00 32.37 78 THR A O 1
ATOM 619 N N . THR A 1 81 ? 41.864 39.609 120.875 1.00 29.29 79 THR A N 1
ATOM 620 C CA . THR A 1 81 ? 42.188 38.347 121.534 1.00 33.09 79 THR A CA 1
ATOM 621 C C . THR A 1 81 ? 42.355 37.273 120.466 1.00 35.77 79 THR A C 1
ATOM 622 O O . THR A 1 81 ? 41.867 37.431 119.351 1.00 38.08 79 THR A O 1
ATOM 626 N N . GLN A 1 82 ? 43.087 36.210 120.779 1.00 31.27 80 GLN A N 1
ATOM 627 C CA . GLN A 1 82 ? 43.203 35.079 119.850 1.00 33.35 80 GLN A CA 1
ATOM 628 C C . GLN A 1 82 ? 43.490 33.787 120.602 1.00 35.88 80 GLN A C 1
ATOM 629 O O . GLN A 1 82 ? 44.014 33.813 121.717 1.00 32.33 80 GLN A O 1
ATOM 635 N N . ILE A 1 83 ? 43.147 32.653 119.997 1.00 36.24 81 ILE A N 1
ATOM 636 C CA . ILE A 1 83 ? 43.384 31.364 120.643 1.00 38.92 81 ILE A CA 1
ATOM 637 C C . ILE A 1 83 ? 44.842 30.923 120.419 1.00 34.65 81 ILE A C 1
ATOM 638 O O . ILE A 1 83 ? 45.504 30.401 121.340 1.00 37.43 81 ILE A O 1
ATOM 643 N N . GLU A 1 84 ? 45.354 31.140 119.211 1.00 34.65 82 GLU A N 1
ATOM 644 C CA . GLU A 1 84 ? 46.703 30.665 118.900 1.00 39.56 82 GLU A CA 1
ATOM 645 C C . GLU A 1 84 ? 47.790 31.439 119.651 1.00 33.51 82 GLU A C 1
ATOM 646 O O . GLU A 1 84 ? 47.763 32.668 119.767 1.00 35.38 82 GLU A O 1
ATOM 652 N N . ASP A 1 85 ? 48.755 30.687 120.154 1.00 31.08 83 ASP A N 1
ATOM 653 C CA . ASP A 1 85 ? 49.919 31.261 120.805 1.00 32.89 83 ASP A CA 1
ATOM 654 C C . ASP A 1 85 ? 50.682 32.134 119.805 1.00 34.84 83 ASP A C 1
ATOM 655 O O . ASP A 1 85 ? 51.202 31.628 118.811 1.00 34.97 83 ASP A O 1
ATOM 660 N N . PRO A 1 86 ? 50.737 33.454 120.055 1.00 31.24 84 PRO A N 1
ATOM 661 C CA . PRO A 1 86 ? 51.371 34.359 119.089 1.00 28.93 84 PRO A CA 1
ATOM 662 C C . PRO A 1 86 ? 52.880 34.103 118.944 1.00 33.62 84 PRO A C 1
ATOM 663 O O . PRO A 1 86 ? 53.481 34.514 117.946 1.00 31.54 84 PRO A O 1
ATOM 667 N N . ARG A 1 87 ? 53.479 33.426 119.921 1.00 31.72 85 ARG A N 1
ATOM 668 C CA . ARG A 1 87 ? 54.889 33.048 119.825 1.00 32.88 85 ARG A CA 1
ATOM 669 C C . ARG A 1 87 ? 55.046 31.950 118.766 1.00 33.42 85 ARG A C 1
ATOM 670 O O . ARG A 1 87 ? 55.961 31.998 117.935 1.00 29.84 85 ARG A O 1
ATOM 678 N N . VAL A 1 88 ? 54.135 30.978 118.793 1.00 36.99 86 VAL A N 1
ATOM 679 C CA . VAL A 1 88 ? 54.114 29.880 117.825 1.00 37.75 86 VAL A CA 1
ATOM 680 C C . VAL A 1 88 ? 53.802 30.430 116.436 1.00 39.87 86 VAL A C 1
ATOM 681 O O . VAL A 1 88 ? 54.457 30.089 115.450 1.00 40.08 86 VAL A O 1
ATOM 685 N N . GLN A 1 89 ? 52.811 31.314 116.380 1.00 33.99 87 GLN A N 1
ATOM 686 C CA . GLN A 1 89 ? 52.421 31.961 115.146 1.00 38.2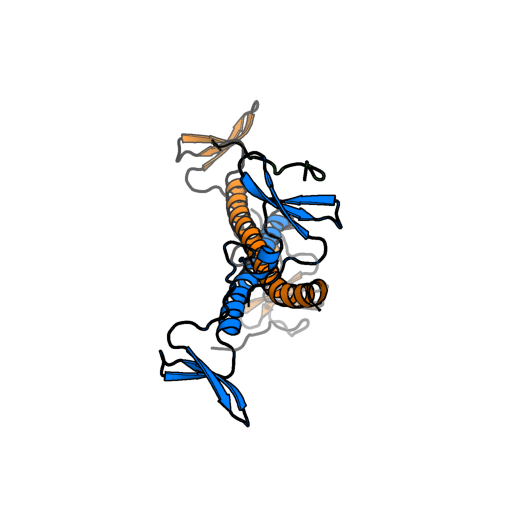0 87 GLN A CA 1
ATOM 687 C C . GLN A 1 89 ? 53.590 32.687 114.504 1.00 38.90 87 GLN A C 1
ATOM 688 O O . GLN A 1 89 ? 53.836 32.568 113.307 1.00 37.95 87 GLN A O 1
ATOM 694 N N . TRP A 1 90 ? 54.341 33.421 115.304 1.00 32.23 88 TRP A N 1
ATOM 695 C CA . TRP A 1 90 ? 55.457 34.161 114.750 1.00 35.59 88 TRP A CA 1
ATOM 696 C C . TRP A 1 90 ? 56.543 33.235 114.196 1.00 37.34 88 TRP A C 1
ATOM 697 O O . TRP A 1 90 ? 57.121 33.510 113.141 1.00 31.75 88 TRP A O 1
ATOM 708 N N . ARG A 1 91 ? 56.808 32.142 114.908 1.00 38.65 89 ARG A N 1
ATOM 709 C CA . ARG A 1 91 ? 57.831 31.187 114.489 1.00 42.74 89 ARG A CA 1
ATOM 710 C C . ARG A 1 91 ? 57.442 30.556 113.161 1.00 44.70 89 ARG A C 1
ATOM 711 O O . ARG A 1 91 ? 58.271 30.413 112.257 1.00 43.05 89 ARG A O 1
ATOM 719 N N . ARG A 1 92 ? 56.165 30.208 113.052 1.00 40.18 90 ARG A 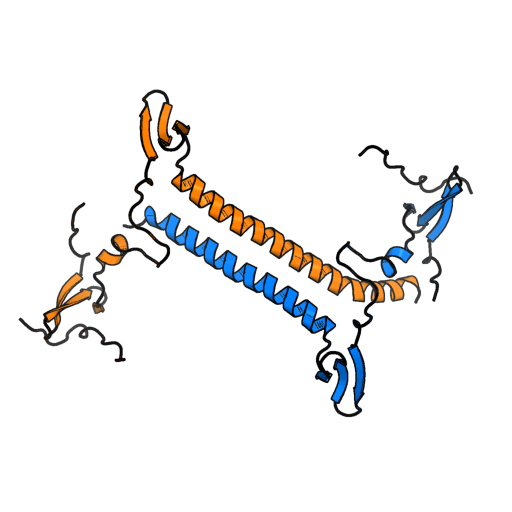N 1
ATOM 720 C CA . ARG A 1 92 ? 55.655 29.533 111.878 1.00 40.65 90 ARG A CA 1
ATOM 721 C C . ARG A 1 92 ? 55.664 30.487 110.679 1.00 39.85 90 ARG A C 1
ATOM 722 O O . ARG A 1 92 ? 55.855 30.057 109.539 1.00 37.64 90 ARG A O 1
ATOM 730 N N . GLU A 1 93 ? 55.472 31.782 110.919 1.00 38.39 91 GLU A N 1
ATOM 731 C CA . GLU A 1 93 ? 55.546 32.708 109.800 1.00 39.25 91 GLU A CA 1
ATOM 732 C C . GLU A 1 93 ? 56.984 32.863 109.351 1.00 40.43 91 GLU A C 1
ATOM 733 O O . GLU A 1 93 ? 57.235 33.021 108.157 1.00 42.42 91 GLU A O 1
ATOM 739 N N . GLN A 1 94 ? 57.928 32.728 110.279 1.00 36.44 92 GLN A N 1
ATOM 740 C CA . GLN A 1 94 ? 59.340 32.659 109.901 1.00 37.63 92 GLN A CA 1
ATOM 741 C C . GLN A 1 94 ? 59.595 31.416 109.059 1.00 36.44 92 GLN A C 1
ATOM 742 O O . GLN A 1 94 ? 60.200 31.478 107.989 1.00 38.03 92 GLN A O 1
ATOM 748 N N . GLU A 1 95 ? 59.131 30.285 109.568 1.00 30.60 93 GLU A N 1
ATOM 749 C CA . GLU A 1 95 ? 59.330 29.003 108.916 1.00 30.50 93 GLU A CA 1
ATOM 750 C C . GLU A 1 95 ? 58.720 28.957 107.504 1.00 30.93 93 GLU A C 1
ATOM 751 O O . GLU A 1 95 ? 59.349 28.430 106.571 1.00 30.11 93 GLU A O 1
ATOM 757 N N . HIS A 1 96 ? 57.525 29.533 107.354 1.00 27.54 94 HIS A N 1
ATOM 758 C CA . HIS A 1 96 ? 56.803 29.546 106.085 1.00 28.50 94 HIS A CA 1
ATOM 759 C C . HIS A 1 96 ? 57.513 30.359 105.026 1.00 31.33 94 HIS A C 1
ATOM 760 O O . HIS A 1 96 ? 57.480 30.016 103.831 1.00 28.46 94 HIS A O 1
ATOM 767 N N . MET A 1 97 ? 58.156 31.440 105.452 1.00 37.38 95 MET A N 1
ATOM 768 C CA . MET A 1 97 ? 58.863 32.297 104.501 1.00 40.13 95 MET A CA 1
ATOM 769 C C . MET A 1 97 ? 60.108 31.588 103.973 1.00 36.46 95 MET A C 1
ATOM 770 O O . MET A 1 97 ? 60.459 31.695 102.797 1.00 38.64 95 MET A O 1
ATOM 775 N N . LEU A 1 98 ? 60.777 30.861 104.851 1.00 28.20 96 LEU A N 1
ATOM 776 C CA . LEU A 1 98 ? 61.955 30.120 104.448 1.00 27.61 96 LEU A CA 1
ATOM 777 C C . LEU A 1 98 ? 61.559 28.971 103.519 1.00 28.79 96 LEU A C 1
ATOM 778 O O . LEU A 1 98 ? 62.217 28.725 102.517 1.00 27.62 96 LEU A O 1
ATOM 783 N N . LYS A 1 99 ? 60.492 28.263 103.860 1.00 26.33 97 LYS A N 1
ATOM 784 C CA . LYS A 1 99 ? 60.070 27.122 103.049 1.00 25.74 97 LYS A CA 1
ATOM 785 C C . LYS A 1 99 ? 59.566 27.566 101.683 1.00 29.53 97 LYS A C 1
ATOM 786 O O . LYS A 1 99 ? 59.872 26.926 100.675 1.00 26.12 97 LYS A O 1
ATOM 792 N N . ASP A 1 100 ? 58.814 28.666 101.654 1.00 29.06 98 ASP A N 1
ATOM 793 C CA . ASP A 1 100 ? 58.314 29.210 100.405 1.00 33.62 98 ASP A CA 1
ATOM 794 C C . ASP A 1 100 ? 59.498 29.506 99.483 1.00 32.53 98 ASP A C 1
ATOM 795 O O . ASP A 1 100 ? 59.471 29.195 98.286 1.00 33.15 98 ASP A O 1
ATOM 800 N N . TYR A 1 101 ? 60.549 30.086 100.050 1.00 34.54 99 TYR A N 1
ATOM 801 C CA . TYR A 1 101 ? 61.735 30.344 99.258 1.00 32.54 99 TYR A CA 1
ATOM 802 C C . TYR A 1 101 ? 62.382 29.065 98.706 1.00 37.71 99 TYR A C 1
ATOM 803 O O . TYR A 1 101 ? 62.772 29.036 97.523 1.00 35.36 99 TYR A O 1
ATOM 812 N N . LEU A 1 102 ? 62.504 28.022 99.532 1.00 31.70 100 LEU A N 1
ATOM 813 C CA . LEU A 1 102 ? 63.050 26.754 99.033 1.00 33.41 100 LEU A CA 1
ATOM 814 C C . LEU A 1 102 ? 62.310 26.333 97.778 1.00 31.82 100 LEU A C 1
ATOM 815 O O . LEU A 1 102 ? 62.923 26.044 96.748 1.00 33.55 100 LEU A O 1
ATOM 820 N N . VAL A 1 103 ? 60.983 26.349 97.850 1.00 29.12 101 VAL A N 1
ATOM 821 C CA . VAL A 1 103 ? 60.165 25.896 96.736 1.00 30.43 101 VAL A CA 1
ATOM 822 C C . VAL A 1 103 ? 60.336 26.779 95.503 1.00 36.02 101 VAL A C 1
ATOM 823 O O . VAL A 1 103 ? 60.510 26.281 94.393 1.00 33.08 101 VAL A O 1
ATOM 827 N N . VAL A 1 104 ? 60.314 28.089 95.708 1.00 35.22 102 VAL A N 1
ATOM 828 C CA . VAL A 1 104 ? 60.451 29.016 94.596 1.00 35.77 102 VAL A CA 1
ATOM 829 C C . VAL A 1 104 ? 61.819 28.916 93.926 1.00 36.35 102 VAL A C 1
ATOM 830 O O . VAL A 1 104 ? 61.917 28.806 92.693 1.00 33.93 102 VAL A O 1
ATOM 834 N N . ALA A 1 105 ? 62.862 28.902 94.749 1.00 29.99 103 ALA A N 1
ATOM 835 C CA . ALA A 1 105 ? 64.243 28.842 94.273 1.00 27.46 103 ALA A CA 1
ATOM 836 C C . ALA A 1 105 ? 64.524 27.538 93.557 1.00 30.40 103 ALA A C 1
ATOM 837 O O . AL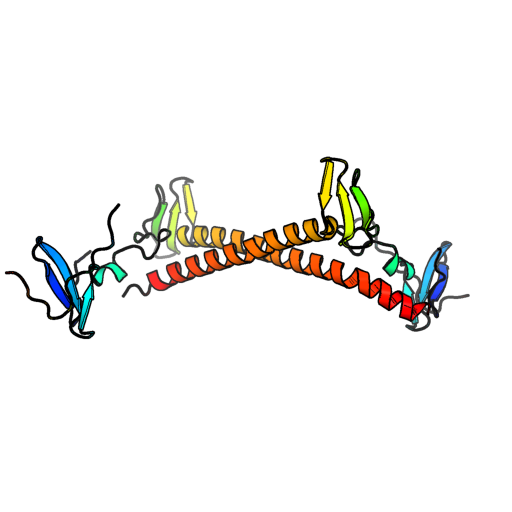A A 1 105 ? 65.146 27.521 92.487 1.00 28.73 103 ALA A O 1
ATOM 839 N N . GLN A 1 106 ? 64.070 26.439 94.142 1.00 32.17 104 GLN A N 1
ATOM 840 C CA . GLN A 1 106 ? 64.267 25.137 93.519 1.00 35.68 104 GLN A CA 1
ATOM 841 C C . GLN A 1 106 ? 63.579 25.064 92.161 1.00 35.75 104 GLN A C 1
ATOM 842 O O . GLN A 1 106 ? 64.155 24.546 91.193 1.00 31.01 104 GLN A O 1
ATOM 848 N N . GLU A 1 107 ? 62.355 25.581 92.097 1.00 34.76 105 GLU A N 1
ATOM 849 C CA . GLU A 1 107 ? 61.597 25.566 90.850 1.00 36.94 105 GLU A CA 1
ATOM 850 C C . GLU A 1 107 ? 62.332 26.420 89.784 1.00 34.45 105 GLU A C 1
ATOM 851 O O . GLU A 1 107 ? 62.466 26.024 88.632 1.00 35.27 105 GLU A O 1
ATOM 857 N N . ALA A 1 108 ? 62.845 27.569 90.200 1.00 33.33 106 ALA A N 1
ATOM 858 C CA . ALA A 1 108 ? 63.578 28.444 89.304 1.00 37.20 106 ALA A CA 1
ATOM 859 C C . ALA A 1 108 ? 64.819 27.754 88.778 1.00 40.62 106 ALA A C 1
ATOM 860 O O . ALA A 1 108 ? 65.071 27.762 87.577 1.00 36.52 106 ALA A O 1
ATOM 862 N N . LEU A 1 109 ? 65.594 27.157 89.677 1.00 33.74 107 LEU A N 1
ATOM 863 C CA . LEU A 1 109 ? 66.819 26.496 89.271 1.00 30.22 107 LEU A CA 1
ATOM 864 C C . LEU A 1 109 ? 66.550 25.325 88.328 1.00 38.18 107 LEU A C 1
ATOM 865 O O . LEU A 1 109 ? 67.270 25.146 87.336 1.00 36.73 107 LEU A O 1
ATOM 870 N N . SER A 1 110 ? 65.505 24.551 88.601 1.00 35.22 108 SER A N 1
ATOM 871 C CA . SER A 1 110 ? 65.195 23.414 87.742 1.00 37.12 108 SER A CA 1
ATOM 872 C C . SER A 1 110 ? 64.698 23.903 86.369 1.00 41.03 108 SER A C 1
ATOM 873 O O . SER A 1 110 ? 65.006 23.286 85.349 1.00 39.14 108 SER A O 1
ATOM 876 N N . ALA A 1 111 ? 63.939 24.999 86.334 1.00 41.61 109 ALA A N 1
ATOM 877 C CA . ALA A 1 111 ? 63.491 25.537 85.043 1.00 42.94 109 ALA A CA 1
ATOM 878 C C . ALA A 1 111 ? 64.682 26.030 84.223 1.00 43.45 109 ALA A C 1
ATOM 879 O O . ALA A 1 111 ? 64.770 25.770 83.025 1.00 41.82 109 ALA A O 1
ATOM 881 N N . GLN A 1 112 ? 65.596 26.738 84.878 1.00 46.22 110 GLN A N 1
ATOM 882 C CA . GLN A 1 112 ? 66.796 27.237 84.219 1.00 48.35 110 GLN A CA 1
ATOM 883 C C . GLN A 1 112 ? 67.576 26.074 83.600 1.00 53.80 110 GLN A C 1
ATOM 884 O O . GLN A 1 112 ? 68.063 26.180 82.472 1.00 53.29 110 GLN A O 1
ATOM 890 N N . LYS A 1 113 ? 67.642 24.946 84.305 1.00 55.56 111 LYS A N 1
ATOM 891 C CA . LYS A 1 113 ? 68.439 23.817 83.839 1.00 56.34 111 LYS A CA 1
ATOM 892 C C . LYS A 1 113 ? 67.714 23.028 82.733 1.00 60.36 111 LYS A C 1
ATOM 893 O O . LYS A 1 113 ? 68.359 22.475 81.839 1.00 64.35 111 LYS A O 1
ATOM 899 N N . GLU A 1 114 ? 66.383 22.997 82.763 1.00 57.35 112 GLU A N 1
ATOM 900 C CA . GLU A 1 114 ? 65.621 22.333 81.704 1.00 57.71 112 GLU A CA 1
ATOM 901 C C . GLU A 1 114 ? 65.747 23.126 80.411 1.00 59.90 112 GLU A C 1
ATOM 902 O O . GLU A 1 114 ? 65.732 22.555 79.320 1.00 63.76 112 GLU A O 1
ATOM 904 N N . ILE A 1 115 ? 65.859 24.447 80.526 1.00 53.43 113 ILE A N 1
ATOM 905 C CA . ILE A 1 115 ? 66.073 25.265 79.340 1.00 57.54 113 ILE A CA 1
ATOM 906 C C . ILE A 1 115 ? 67.489 25.134 78.777 1.00 61.93 113 ILE A C 1
ATOM 907 O O . ILE A 1 115 ? 67.658 24.888 77.584 1.00 64.55 113 ILE A O 1
ATOM 912 N N . TYR A 1 116 ? 68.494 25.280 79.641 1.00 62.01 114 TYR A N 1
ATOM 913 C CA . TYR A 1 116 ? 69.899 25.224 79.235 1.00 64.20 114 TYR A CA 1
ATOM 914 C C . TYR A 1 116 ? 70.231 23.917 78.535 1.00 68.89 114 TYR A C 1
ATOM 915 O O . TYR A 1 116 ? 71.056 23.889 77.622 1.00 67.55 114 TYR A O 1
ATOM 917 N N . GLN A 1 117 ? 69.588 22.837 78.971 1.00 102.59 115 GLN A N 1
ATOM 918 C CA . GLN A 1 117 ? 69.860 21.513 78.427 1.00 110.00 115 GLN A CA 1
ATOM 919 C C . GLN A 1 117 ? 69.410 21.335 76.989 1.00 112.94 115 GLN A C 1
ATOM 920 O O . GLN A 1 117 ? 70.189 20.918 76.133 1.00 117.21 115 GLN A O 1
ATOM 926 N N . VAL A 1 118 ? 68.153 21.673 76.730 1.00 89.25 116 VAL A N 1
ATOM 927 C CA . VAL A 1 118 ? 67.509 21.305 75.481 1.00 89.77 116 VAL A CA 1
ATOM 928 C C . VAL A 1 118 ? 67.824 22.346 74.388 1.00 88.90 116 VAL A C 1
ATOM 929 O O . VAL A 1 118 ? 67.326 22.270 73.273 1.00 92.98 116 VAL A O 1
ATOM 933 N N . LYS A 1 119 ? 68.702 23.297 74.690 1.00 81.76 117 LYS A N 1
ATOM 934 C CA . LYS A 1 119 ? 69.251 24.120 73.615 1.00 80.64 117 LYS A CA 1
ATOM 935 C C . LYS A 1 119 ? 70.108 23.263 72.685 1.00 83.72 117 LYS A C 1
ATOM 936 O O . LYS A 1 119 ? 70.186 23.538 71.488 1.00 83.85 117 LYS A O 1
ATOM 942 N N . GLN A 1 120 ? 70.747 22.230 73.233 1.00 109.32 118 GLN A N 1
ATOM 943 C CA . GLN A 1 120 ? 71.505 21.280 72.420 1.00 107.57 118 GLN A CA 1
ATOM 944 C C . GLN A 1 120 ? 70.649 20.081 71.985 1.00 111.62 118 GLN A C 1
ATOM 945 O O . GLN A 1 120 ? 71.042 19.313 71.107 1.00 117.00 118 GLN A O 1
ATOM 947 N N . GLN A 1 121 ? 69.461 19.965 72.546 1.00 95.30 119 GLN A N 1
ATOM 948 C CA . GLN A 1 121 ? 68.567 18.894 72.147 1.00 91.94 119 GLN A CA 1
ATOM 949 C C . GLN A 1 121 ? 67.313 19.374 71.440 1.00 91.14 119 GLN A C 1
ATOM 950 O O . GLN A 1 121 ? 66.408 18.595 71.218 1.00 90.41 119 GLN A O 1
ATOM 952 N N . ARG A 1 122 ? 67.285 20.646 71.038 1.00 76.49 120 ARG A N 1
ATOM 953 C CA . ARG A 1 122 ? 66.313 21.151 70.078 1.00 73.47 120 ARG A CA 1
ATOM 954 C C . ARG A 1 122 ? 66.688 20.350 68.843 1.00 77.56 120 ARG A C 1
ATOM 955 O O . ARG A 1 122 ? 67.847 20.328 68.447 1.00 80.59 120 ARG A O 1
ATOM 963 N N . LEU A 1 123 ? 65.742 19.595 68.316 1.00 78.43 121 LEU A N 1
ATOM 964 C CA . LEU A 1 123 ? 66.055 18.492 67.432 1.00 77.05 121 LEU A CA 1
ATOM 965 C C . LEU A 1 123 ? 64.787 17.831 66.967 1.00 77.24 121 LEU A C 1
ATOM 966 O O . LEU A 1 123 ? 64.221 17.040 67.687 1.00 77.95 121 LEU A O 1
ATOM 971 N N . GLU B 1 5 ? 69.514 29.729 58.282 1.00 59.15 3 GLU B N 1
ATOM 972 C CA . GLU B 1 5 ? 68.093 29.533 58.565 1.00 63.23 3 GLU B CA 1
ATOM 973 C C . GLU B 1 5 ? 67.350 28.931 57.365 1.00 62.78 3 GLU B C 1
ATOM 974 O O . GLU B 1 5 ? 67.613 29.289 56.222 1.00 59.45 3 GLU B O 1
ATOM 976 N N . PHE B 1 6 ? 66.412 28.028 57.645 1.00 62.42 4 PHE B N 1
ATOM 977 C CA . PHE B 1 6 ? 65.721 27.239 56.620 1.00 61.31 4 PHE B CA 1
ATOM 978 C C . PHE B 1 6 ? 64.453 26.620 57.229 1.00 61.45 4 PHE B C 1
ATOM 979 O O . PHE B 1 6 ? 64.456 26.220 58.395 1.00 62.80 4 PHE B O 1
ATOM 987 N N . GLU B 1 7 ? 63.359 26.585 56.474 1.00 56.54 5 GLU B N 1
ATOM 988 C CA . GLU B 1 7 ? 62.135 25.963 56.976 1.00 57.95 5 GLU B CA 1
ATOM 989 C C . GLU B 1 7 ? 62.082 24.456 56.655 1.00 58.35 5 GLU B C 1
ATOM 990 O O . GLU B 1 7 ? 61.863 24.059 55.505 1.00 55.10 5 GLU B O 1
ATOM 992 N N . LEU B 1 8 ? 62.296 23.621 57.673 1.00 59.12 6 LEU B N 1
ATOM 993 C CA . LEU B 1 8 ? 62.220 22.162 57.514 1.00 60.87 6 LEU B CA 1
ATOM 994 C C . LEU B 1 8 ? 60.791 21.734 57.178 1.00 58.52 6 LEU B C 1
ATOM 995 O O . LEU B 1 8 ? 59.831 22.355 57.631 1.00 52.71 6 LEU B O 1
ATOM 1000 N N . PRO B 1 9 ? 60.641 20.662 56.391 1.00 49.08 7 PRO B N 1
ATOM 1001 C CA . PRO B 1 9 ? 59.275 20.167 56.208 1.00 51.55 7 PRO B CA 1
ATOM 1002 C C . PRO B 1 9 ? 58.687 19.627 57.520 1.00 52.34 7 PRO B C 1
ATOM 1003 O O . PRO B 1 9 ? 59.423 19.357 58.480 1.00 44.99 7 PRO B O 1
ATOM 1007 N N . LEU B 1 10 ? 57.365 19.497 57.556 1.00 39.99 8 LEU B N 1
ATOM 1008 C CA . LEU B 1 10 ? 56.675 18.920 58.701 1.00 42.53 8 LEU B CA 1
ATOM 1009 C C . LEU B 1 10 ? 57.252 17.529 59.002 1.00 39.99 8 LEU B C 1
ATOM 1010 O O . LEU B 1 10 ? 57.729 16.847 58.107 1.00 44.90 8 LEU B O 1
ATOM 1015 N N . PRO B 1 11 ? 57.243 17.117 60.272 1.00 43.80 9 PRO B N 1
ATOM 1016 C CA . PRO B 1 11 ? 57.690 15.757 60.593 1.00 44.49 9 PRO B CA 1
ATOM 1017 C C . PRO B 1 11 ? 56.842 14.687 59.905 1.00 47.76 9 PRO B C 1
ATOM 1018 O O . PRO B 1 11 ? 55.709 14.963 59.488 1.00 46.57 9 PRO B O 1
ATOM 1022 N N . GLU B 1 12 ? 57.407 13.488 59.790 1.00 52.77 10 GLU B N 1
ATOM 1023 C CA . GLU B 1 12 ? 56.741 12.350 59.176 1.00 56.29 10 GLU B CA 1
ATOM 1024 C C . GLU B 1 12 ? 55.348 12.206 59.746 1.00 52.79 10 GLU B C 1
ATOM 1025 O O . GLU B 1 12 ? 55.188 12.137 60.959 1.00 50.39 10 GLU B O 1
ATOM 1031 N N . GLY B 1 13 ? 54.337 12.190 58.884 1.00 48.78 11 GLY B N 1
ATOM 1032 C CA . GLY B 1 13 ? 52.986 11.939 59.349 1.00 50.19 11 GLY B CA 1
ATOM 1033 C C . GLY B 1 13 ? 52.139 13.174 59.600 1.00 48.40 11 GLY B C 1
ATOM 1034 O O . GLY B 1 13 ? 50.970 13.061 59.951 1.00 51.25 11 GLY B O 1
ATOM 1035 N N . TRP B 1 14 ? 52.731 14.352 59.446 1.00 40.31 12 TRP B N 1
ATOM 1036 C CA . TRP B 1 14 ? 52.003 15.580 59.694 1.00 35.86 12 TRP B CA 1
ATOM 1037 C C . TRP B 1 14 ? 51.539 16.221 58.418 1.00 38.66 12 TRP B C 1
ATOM 1038 O O . TRP B 1 14 ? 52.180 16.105 57.393 1.00 37.21 12 TRP B O 1
ATOM 1049 N N . GLU B 1 15 ? 50.411 16.908 58.504 1.00 39.47 13 GLU B N 1
ATOM 1050 C CA . GLU B 1 15 ? 49.796 17.548 57.346 1.00 36.70 13 GLU B CA 1
ATOM 1051 C C . GLU B 1 15 ? 49.211 18.882 57.775 1.00 36.35 13 GLU B C 1
ATOM 1052 O O . GLU B 1 15 ? 48.535 18.957 58.805 1.00 39.93 13 GLU B O 1
ATOM 1058 N N . GLU B 1 16 ? 49.470 19.928 56.994 1.00 36.38 14 GLU B N 1
ATOM 1059 C CA . GLU B 1 16 ? 48.875 21.238 57.248 1.00 36.46 14 GLU B CA 1
ATOM 1060 C C . GLU B 1 16 ? 47.473 21.275 56.673 1.00 35.13 14 GLU B C 1
ATOM 1061 O O . GLU B 1 16 ? 47.227 20.738 55.599 1.00 36.38 14 GLU B O 1
ATOM 1067 N N . ALA B 1 17 ? 46.555 21.922 57.378 1.00 34.08 15 ALA B N 1
ATOM 1068 C CA . ALA B 1 17 ? 45.187 21.982 56.912 1.00 34.48 15 ALA B CA 1
ATOM 1069 C C . ALA B 1 17 ? 44.573 23.327 57.246 1.00 35.58 15 ALA B C 1
ATOM 1070 O O . ALA B 1 17 ? 45.165 24.152 57.930 1.00 34.01 15 ALA B O 1
ATOM 1072 N N . ARG B 1 18 ? 43.394 23.544 56.691 1.00 34.25 16 ARG B N 1
ATOM 1073 C CA . ARG B 1 18 ? 42.613 24.752 56.905 1.00 37.15 16 ARG B CA 1
ATOM 1074 C C . ARG B 1 18 ? 41.244 24.382 57.401 1.00 36.68 16 ARG B C 1
ATOM 1075 O O . ARG B 1 18 ? 40.658 23.408 56.912 1.00 32.32 16 ARG B O 1
ATOM 1083 N N . ASP B 1 19 ? 40.730 25.133 58.368 1.00 34.03 17 ASP B N 1
ATOM 1084 C CA . ASP B 1 19 ? 39.332 24.945 58.735 1.00 35.80 17 ASP B CA 1
ATOM 1085 C C . ASP B 1 19 ? 38.498 25.851 57.827 1.00 32.58 17 ASP B C 1
ATOM 1086 O O . ASP B 1 19 ? 39.037 26.543 56.953 1.00 33.25 17 ASP B O 1
ATOM 1091 N N . PHE B 1 20 ? 37.183 25.844 58.005 1.00 33.15 18 PHE B N 1
ATOM 1092 C CA . PHE B 1 20 ? 36.333 26.583 57.075 1.00 36.18 18 PHE B CA 1
ATOM 1093 C C . PHE B 1 20 ? 36.478 28.106 57.184 1.00 37.74 18 PHE B C 1
ATOM 1094 O O . PHE B 1 20 ? 36.091 28.827 56.264 1.00 37.21 18 PHE B O 1
ATOM 1102 N N . ASP B 1 21 ? 37.046 28.585 58.292 1.00 41.44 19 ASP B N 1
ATOM 1103 C CA . ASP B 1 21 ? 37.351 30.010 58.465 1.00 42.15 19 ASP B CA 1
ATOM 1104 C C . ASP B 1 21 ? 38.672 30.361 57.819 1.00 41.84 19 ASP B C 1
ATOM 1105 O O . ASP B 1 21 ? 39.120 31.507 57.880 1.00 47.36 19 ASP B O 1
ATOM 1110 N N . GLY B 1 22 ? 39.312 29.368 57.212 1.00 35.01 20 GLY B N 1
ATOM 1111 C CA . GLY B 1 22 ? 40.596 29.583 56.585 1.00 34.52 20 GLY B CA 1
ATOM 1112 C C . GLY B 1 22 ? 41.732 29.612 57.588 1.00 35.07 20 GLY B C 1
ATOM 1113 O O . GLY B 1 22 ? 42.847 29.978 57.241 1.00 37.78 20 GLY B O 1
ATOM 1114 N N . LYS B 1 23 ? 41.455 29.216 58.831 1.00 35.13 21 LYS B N 1
ATOM 1115 C CA . LYS B 1 23 ? 42.482 29.176 59.868 1.00 35.69 21 LYS B CA 1
ATOM 1116 C C . LYS B 1 23 ? 43.305 27.895 59.736 1.00 37.32 21 LYS B C 1
ATOM 1117 O O . LYS B 1 23 ? 42.745 26.809 59.551 1.00 34.67 21 LYS B O 1
ATOM 1123 N N . VAL B 1 24 ? 44.627 28.034 59.791 1.00 33.00 22 VAL B N 1
ATOM 1124 C CA . VAL B 1 24 ? 45.547 26.905 59.637 1.00 35.89 22 VAL B CA 1
ATOM 1125 C C . VAL B 1 24 ? 45.612 26.027 60.885 1.00 34.00 22 VAL B C 1
ATOM 1126 O O . VAL B 1 24 ? 45.663 26.528 62.002 1.00 31.70 22 VAL B O 1
ATOM 1130 N N . TYR B 1 25 ? 45.591 24.714 60.692 1.00 29.29 23 TYR B N 1
ATOM 1131 C CA . TYR B 1 25 ? 45.856 23.798 61.794 1.00 28.87 23 TYR B CA 1
ATOM 1132 C C . TYR B 1 25 ? 46.627 22.605 61.251 1.00 32.46 23 TYR B C 1
ATOM 1133 O O . TYR B 1 25 ? 46.825 22.488 60.035 1.00 30.99 23 TYR B O 1
ATOM 1142 N N . TYR B 1 26 ? 47.031 21.711 62.148 1.00 32.21 24 TYR B N 1
ATOM 1143 C CA . TYR B 1 26 ? 47.956 20.640 61.795 1.00 30.42 24 TYR B CA 1
ATOM 1144 C C . TYR B 1 26 ? 47.388 19.280 62.169 1.00 33.99 24 TYR B C 1
ATOM 1145 O O . TYR B 1 26 ? 46.807 19.116 63.238 1.00 34.17 24 TYR B O 1
ATOM 1154 N N . ILE B 1 27 ? 47.543 18.317 61.265 1.00 28.16 25 ILE B N 1
ATOM 1155 C CA . ILE B 1 27 ? 47.010 16.972 61.470 1.00 30.95 25 ILE B CA 1
ATOM 1156 C C . ILE B 1 27 ? 48.151 15.989 61.688 1.00 32.35 25 ILE B C 1
ATOM 1157 O O . ILE B 1 27 ? 49.051 15.905 60.859 1.00 30.96 25 ILE B O 1
ATOM 1162 N N . ASP B 1 28 ? 48.112 15.248 62.798 1.00 35.38 26 ASP B N 1
ATOM 1163 C CA . ASP B 1 28 ? 49.124 14.221 63.081 1.00 35.14 26 ASP B CA 1
ATOM 1164 C C . ASP B 1 28 ? 48.534 12.843 62.784 1.00 33.40 26 ASP B C 1
ATOM 1165 O O . ASP B 1 28 ? 47.826 12.267 63.626 1.00 37.23 26 ASP B O 1
ATOM 1170 N N . HIS B 1 29 ? 48.864 12.296 61.614 1.00 34.81 27 HIS B N 1
ATOM 1171 C CA . HIS B 1 29 ? 48.231 11.048 61.176 1.00 36.40 27 HIS B CA 1
ATOM 1172 C C . HIS B 1 29 ? 48.726 9.821 61.959 1.00 38.96 27 HIS B C 1
ATOM 1173 O O . HIS B 1 29 ? 48.012 8.821 62.062 1.00 40.18 27 HIS B O 1
ATOM 1180 N N . ARG B 1 30 ? 49.928 9.903 62.531 1.00 42.32 28 ARG B N 1
ATOM 118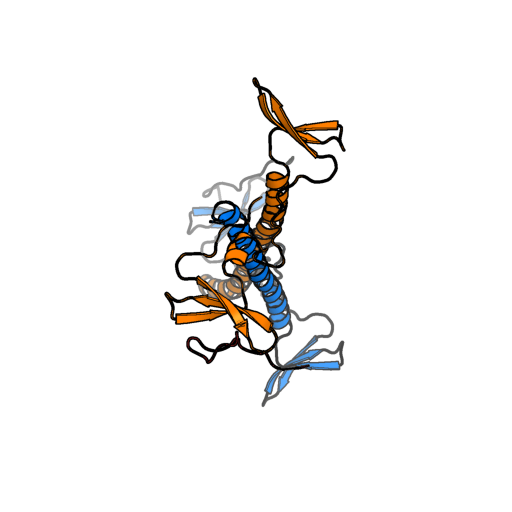1 C CA . ARG B 1 30 ? 50.449 8.809 63.353 1.00 39.97 28 ARG B CA 1
ATOM 1182 C C . ARG B 1 30 ? 49.667 8.669 64.642 1.00 42.30 28 ARG B C 1
ATOM 1183 O O . ARG B 1 30 ? 49.366 7.558 65.078 1.00 43.70 28 ARG B O 1
ATOM 1191 N N . ASN B 1 31 ? 49.317 9.797 65.246 1.00 41.69 29 ASN B N 1
ATOM 1192 C CA . ASN B 1 31 ? 48.572 9.767 66.489 1.00 39.82 29 ASN B CA 1
ATOM 1193 C C . ASN B 1 31 ? 47.088 10.034 66.284 1.00 38.65 29 ASN B C 1
ATOM 1194 O O . ASN B 1 31 ? 46.321 10.074 67.256 1.00 38.89 29 ASN B O 1
ATOM 1199 N N . ARG B 1 32 ? 46.691 10.179 65.020 1.00 33.78 30 ARG B N 1
ATOM 1200 C CA . ARG B 1 32 ? 45.291 10.455 64.675 1.00 30.31 30 ARG B CA 1
ATOM 1201 C C . ARG B 1 32 ? 44.756 11.615 65.497 1.00 31.98 30 ARG B C 1
ATOM 1202 O O . ARG B 1 32 ? 43.717 11.512 66.158 1.00 33.61 30 ARG B O 1
ATOM 1210 N N . THR B 1 33 ? 45.489 12.712 65.495 1.00 33.20 31 THR B N 1
ATOM 1211 C CA . THR B 1 33 ? 45.073 13.863 66.268 1.00 34.61 31 THR B CA 1
ATOM 1212 C C . THR B 1 33 ? 45.262 15.155 65.471 1.00 30.54 31 THR B C 1
ATOM 1213 O O . THR B 1 33 ? 45.886 15.156 64.413 1.00 31.24 31 THR B O 1
ATOM 1217 N N . THR B 1 34 ? 44.734 16.252 65.998 1.00 25.30 32 THR B N 1
ATOM 1218 C CA . THR B 1 34 ? 44.882 17.560 65.369 1.00 27.72 32 THR B CA 1
ATOM 1219 C C . THR B 1 34 ? 45.323 18.586 66.400 1.00 29.41 32 THR B C 1
ATOM 1220 O O . THR B 1 34 ? 45.095 18.399 67.599 1.00 30.03 32 THR B O 1
ATOM 1224 N N . SER B 1 35 ? 45.916 19.681 65.936 1.00 29.49 33 SER B N 1
ATOM 1225 C CA . SER B 1 35 ? 46.425 20.714 66.846 1.00 27.97 33 SER B CA 1
ATOM 1226 C C . SER B 1 35 ? 46.512 22.074 66.160 1.00 28.97 33 SER B C 1
ATOM 1227 O O . SER B 1 35 ? 46.761 22.150 64.949 1.00 29.81 33 SER B O 1
ATOM 1230 N N . TRP B 1 36 ? 46.329 23.139 66.941 1.00 28.07 34 TRP B N 1
ATOM 1231 C CA . TRP B 1 36 ? 46.531 24.486 66.432 1.00 29.51 34 TRP B CA 1
ATOM 1232 C C . TRP B 1 36 ? 48.016 24.819 66.317 1.00 28.50 34 TRP B C 1
ATOM 1233 O O . TRP B 1 36 ? 48.397 25.771 65.640 1.00 28.23 34 TRP B O 1
ATOM 1244 N N . ILE B 1 37 ? 48.843 24.012 66.961 1.00 26.83 35 ILE B N 1
ATOM 1245 C CA . ILE B 1 37 ? 50.271 24.298 67.068 1.00 30.00 35 ILE B CA 1
ATOM 1246 C C . ILE B 1 37 ? 51.076 23.588 65.988 1.00 32.34 35 ILE B C 1
ATOM 1247 O O . ILE B 1 37 ? 51.080 22.366 65.923 1.00 29.22 35 ILE B O 1
ATOM 1252 N N . ASP B 1 38 ? 51.760 24.362 65.155 1.00 31.08 36 ASP B N 1
ATOM 1253 C CA . ASP B 1 38 ? 52.749 23.830 64.207 1.00 32.47 36 ASP B CA 1
ATOM 1254 C C . ASP B 1 38 ? 53.774 23.011 65.000 1.00 33.62 36 ASP B C 1
ATOM 1255 O O . ASP B 1 38 ? 54.436 23.540 65.895 1.00 32.10 36 ASP B O 1
ATOM 1260 N N . PRO B 1 39 ? 53.902 21.711 64.694 1.00 31.32 37 PRO B N 1
ATOM 1261 C CA . PRO B 1 39 ? 54.800 20.888 65.519 1.00 32.75 37 PRO B CA 1
ATOM 1262 C C . PRO B 1 39 ? 56.260 21.340 65.444 1.00 33.00 37 PRO B C 1
ATOM 1263 O O . PRO B 1 39 ? 57.046 20.981 66.332 1.00 36.26 37 PRO B O 1
ATOM 1267 N N . ARG B 1 40 ? 56.587 22.159 64.442 1.00 34.49 38 ARG B N 1
ATOM 1268 C CA . ARG B 1 40 ? 57.933 22.717 64.291 1.00 37.52 38 ARG B CA 1
ATOM 1269 C C . ARG B 1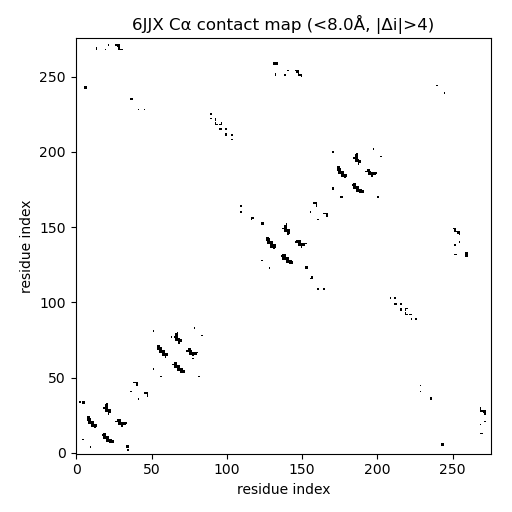 40 ? 58.187 23.850 65.294 1.00 42.42 38 ARG B C 1
ATOM 1270 O O . ARG B 1 40 ? 59.342 24.233 65.536 1.00 36.00 38 ARG B O 1
ATOM 1278 N N . ASP B 1 41 ? 57.114 24.372 65.889 1.00 32.22 39 ASP B N 1
ATOM 1279 C CA . ASP B 1 41 ? 57.250 25.385 66.932 1.00 31.99 39 ASP B CA 1
ATOM 1280 C C . ASP B 1 41 ? 58.072 24.850 68.086 1.00 30.84 39 ASP B C 1
ATOM 1281 O O . ASP B 1 41 ? 58.688 25.623 68.808 1.00 33.50 39 ASP B O 1
ATOM 1286 N N . ARG B 1 42 ? 58.073 23.528 68.252 1.00 31.57 40 ARG B N 1
ATOM 1287 C CA . ARG B 1 42 ? 58.801 22.898 69.351 1.00 32.53 40 ARG B CA 1
ATOM 1288 C C . ARG B 1 42 ? 60.312 23.166 69.262 1.00 35.07 40 ARG B C 1
ATOM 1289 O O . ARG B 1 42 ? 61.011 23.173 70.281 1.00 35.34 40 ARG B O 1
ATOM 1291 N N . TYR B 1 43 ? 60.843 23.370 68.062 1.00 42.94 41 TYR B N 1
ATOM 1292 C CA . TYR B 1 43 ? 62.251 23.763 67.990 1.00 48.44 41 TYR B CA 1
ATOM 1293 C C . TYR B 1 43 ? 62.462 25.226 67.554 1.00 47.03 41 TYR B C 1
ATOM 1294 O O . TYR B 1 43 ? 63.605 25.700 67.539 1.00 48.82 41 TYR B O 1
ATOM 1303 N N . THR B 1 44 ? 61.399 25.936 67.172 1.00 33.40 42 THR B N 1
ATOM 1304 C CA . THR B 1 44 ? 61.587 27.302 66.660 1.00 35.85 42 THR B CA 1
ATOM 1305 C C . THR B 1 44 ? 61.019 28.408 67.567 1.00 38.31 42 THR B C 1
ATOM 1306 O O . THR B 1 44 ? 61.310 29.588 67.365 1.00 39.11 42 THR B O 1
ATOM 1310 N N . LYS B 1 45 ? 60.194 28.039 68.546 1.00 37.21 43 LYS B N 1
ATOM 1311 C CA . LYS B 1 45 ? 59.621 29.010 69.493 1.00 34.56 43 LYS B CA 1
ATOM 1312 C C . LYS B 1 45 ? 60.236 28.802 70.887 1.00 36.29 43 LYS B C 1
ATOM 1313 O O . LYS B 1 45 ? 60.625 27.689 71.229 1.00 35.89 43 LYS B O 1
ATOM 1319 N N . PRO B 1 46 ? 60.337 29.868 71.692 1.00 30.08 44 PRO B N 1
ATOM 1320 C CA . PRO B 1 46 ? 60.817 29.664 73.065 1.00 31.62 44 PRO B CA 1
ATOM 1321 C C . PRO B 1 46 ? 59.931 28.703 73.847 1.00 34.18 44 PRO B C 1
ATOM 1322 O O . PRO B 1 46 ? 58.713 28.677 73.662 1.00 32.04 44 PRO B O 1
ATOM 1326 N N . LEU B 1 47 ? 60.546 27.908 74.710 1.00 39.02 45 LEU B N 1
ATOM 1327 C CA . LEU B 1 47 ? 59.811 26.910 75.472 1.00 40.97 45 LEU B CA 1
ATOM 1328 C C . LEU B 1 47 ? 58.968 27.529 76.578 1.00 37.52 45 LEU B C 1
ATOM 1329 O O . LEU B 1 47 ? 57.895 27.032 76.895 1.00 39.24 45 LEU B O 1
ATOM 1334 N N . THR B 1 48 ? 59.477 28.599 77.179 1.00 30.27 46 THR B N 1
ATOM 1335 C CA . THR B 1 48 ? 58.795 29.262 78.281 1.00 27.83 46 THR B CA 1
ATOM 1336 C C . THR B 1 48 ? 58.958 30.753 78.149 1.00 27.83 46 THR B C 1
ATOM 1337 O O . THR B 1 48 ? 59.692 31.217 77.289 1.00 28.70 46 THR B O 1
ATOM 1341 N N . PHE B 1 49 ? 58.371 31.504 79.072 1.00 32.10 47 PHE B N 1
ATOM 1342 C CA . PHE B 1 49 ? 58.507 32.958 79.027 1.00 37.12 47 PHE B CA 1
ATOM 1343 C C . PHE B 1 49 ? 59.896 33.448 79.434 1.00 39.05 47 PHE B C 1
ATOM 1344 O O . PHE B 1 49 ? 60.199 34.632 79.312 1.00 38.60 47 PHE B O 1
ATOM 1352 N N . ALA B 1 50 ? 60.745 32.529 79.881 1.00 43.13 48 ALA B N 1
ATOM 1353 C CA . ALA B 1 50 ? 62.108 32.868 80.289 1.00 44.68 48 ALA B CA 1
ATOM 1354 C C . ALA B 1 50 ? 63.096 32.574 79.168 1.00 44.52 48 ALA B C 1
ATOM 1355 O O . ALA B 1 50 ? 64.177 33.163 79.087 1.00 46.37 48 ALA B O 1
ATOM 1357 N N . ASP B 1 51 ? 62.682 31.696 78.264 1.00 40.93 49 ASP B N 1
ATOM 1358 C CA . ASP B 1 51 ? 63.542 31.223 77.193 1.00 39.91 49 ASP B CA 1
ATOM 1359 C C . ASP B 1 51 ? 63.758 32.305 76.114 1.00 42.53 49 ASP B C 1
ATOM 1360 O O . ASP B 1 51 ? 62.938 33.208 75.929 1.00 44.98 49 ASP B O 1
ATOM 1365 N N . CYS B 1 52 ? 64.894 32.223 75.438 1.00 41.09 50 CYS B N 1
ATOM 1366 C CA . CYS B 1 52 ? 65.208 33.095 74.309 1.00 41.83 50 CYS B CA 1
ATOM 1367 C C . CYS B 1 52 ? 65.957 32.259 73.286 1.00 43.47 50 CYS B C 1
ATOM 1368 O O . CYS B 1 52 ? 67.004 31.695 73.596 1.00 49.89 50 CYS B O 1
ATOM 1371 N N . ILE B 1 53 ? 65.414 32.153 72.079 1.00 48.13 51 ILE B N 1
ATOM 1372 C CA . ILE B 1 53 ? 66.011 31.289 71.066 1.00 43.90 51 ILE B CA 1
ATOM 1373 C C . ILE B 1 53 ? 67.400 31.787 70.678 1.00 41.07 51 ILE B C 1
ATOM 1374 O O . ILE B 1 53 ? 68.349 31.009 70.654 1.00 45.05 51 ILE B O 1
ATOM 1379 N N . SER B 1 54 ? 67.531 33.088 70.425 1.00 47.04 52 SER B N 1
ATOM 1380 C CA . SER B 1 54 ? 68.803 33.631 69.949 1.00 47.85 52 SER B CA 1
ATOM 1381 C C . SER B 1 54 ? 69.880 33.611 71.029 1.00 48.23 52 SER B C 1
ATOM 1382 O O . SER B 1 54 ? 69.642 34.060 72.153 1.00 42.84 52 SER B O 1
ATOM 1385 N N . ASP B 1 55 ? 71.067 33.116 70.670 1.00 53.89 53 ASP B N 1
ATOM 1386 C CA . ASP B 1 55 ? 72.199 33.069 71.593 1.00 58.03 53 ASP B CA 1
ATOM 1387 C C . ASP B 1 55 ? 73.157 34.239 71.375 1.00 58.72 53 ASP B C 1
ATOM 1388 O O . ASP B 1 55 ? 74.228 34.289 71.991 1.00 59.52 53 ASP B O 1
ATOM 1390 N N . GLU B 1 56 ? 72.768 35.177 70.511 1.00 48.27 54 GLU B N 1
ATOM 1391 C CA . GLU B 1 56 ? 73.645 36.291 70.134 1.00 45.69 54 GLU B CA 1
ATOM 1392 C C . GLU B 1 56 ? 74.129 37.130 71.324 1.00 45.86 54 GLU B C 1
ATOM 1393 O O . GLU B 1 56 ? 73.368 37.435 72.246 1.00 43.13 54 GLU B O 1
ATOM 1399 N N . LEU B 1 57 ? 75.414 37.474 71.296 1.00 32.27 55 LEU B N 1
ATOM 1400 C CA . LEU B 1 57 ? 76.047 38.278 72.345 1.00 30.57 55 LEU B CA 1
ATOM 1401 C C . LEU B 1 57 ? 75.464 39.691 72.429 1.00 29.64 55 LEU B C 1
ATOM 1402 O O . LEU B 1 57 ? 75.033 40.262 71.419 1.00 31.33 55 LEU B O 1
ATOM 1407 N N . PRO B 1 58 ? 75.433 40.259 73.640 1.00 32.10 56 PRO B N 1
ATOM 1408 C CA . PRO B 1 58 ? 74.925 41.625 73.837 1.00 33.49 56 PRO B CA 1
ATOM 1409 C C . PRO B 1 58 ? 75.828 42.706 73.251 1.00 34.95 56 PRO B C 1
ATOM 1410 O O . PRO B 1 58 ? 76.999 42.452 72.944 1.00 35.54 56 PRO B O 1
ATOM 1414 N N . LEU B 1 59 ? 75.255 43.900 73.117 1.00 31.79 57 LEU B N 1
ATOM 1415 C CA . LEU B 1 59 ? 75.930 45.083 72.602 1.00 30.76 57 LEU B CA 1
ATOM 1416 C C . LEU B 1 59 ? 77.348 45.208 73.130 1.00 30.19 57 LEU B C 1
ATOM 1417 O O . LEU B 1 59 ? 77.586 45.225 74.347 1.00 30.76 57 LEU B O 1
ATOM 1422 N N . GLY B 1 60 ? 78.300 45.270 72.204 1.00 32.87 58 GLY B N 1
ATOM 1423 C CA . GLY B 1 60 ? 79.680 45.509 72.565 1.00 35.09 58 GLY B CA 1
ATOM 1424 C C . GLY B 1 60 ? 80.505 44.256 72.728 1.00 34.91 58 GLY B C 1
ATOM 1425 O O . GLY B 1 60 ? 81.731 44.323 72.856 1.00 35.02 58 GLY B O 1
ATOM 1426 N N . TRP B 1 61 ? 79.850 43.106 72.755 1.00 31.01 59 TRP B N 1
ATOM 1427 C CA . TRP B 1 61 ? 80.600 41.860 72.855 1.00 29.74 59 TRP B CA 1
ATOM 1428 C C . TRP B 1 61 ? 80.826 41.210 71.500 1.00 29.97 59 TRP B C 1
ATOM 1429 O O . TRP B 1 61 ? 79.974 41.272 70.618 1.00 28.90 59 TRP B O 1
ATOM 1440 N N . GLU B 1 62 ? 81.974 40.549 71.363 1.00 34.16 60 GLU B N 1
ATOM 1441 C CA . GLU B 1 62 ? 82.358 39.942 70.113 1.00 34.34 60 GLU B CA 1
ATOM 1442 C C . GLU B 1 62 ? 83.022 38.591 70.371 1.00 31.46 60 GLU B C 1
ATOM 1443 O O . GLU B 1 62 ? 83.918 38.484 71.206 1.00 32.94 60 GLU B O 1
ATOM 1449 N N . GLU B 1 63 ? 82.570 37.571 69.652 1.00 34.45 61 GLU B N 1
ATOM 1450 C CA . GLU B 1 63 ? 83.225 36.264 69.601 1.00 38.38 61 GLU B CA 1
ATOM 1451 C C . GLU B 1 63 ? 84.480 36.339 68.706 1.00 39.09 61 GLU B C 1
ATOM 1452 O O . GLU B 1 63 ? 84.459 36.974 67.648 1.00 37.35 61 GLU B O 1
ATOM 1458 N N . ALA B 1 64 ? 85.566 35.700 69.119 1.00 30.27 62 ALA B N 1
ATOM 1459 C CA . ALA B 1 64 ? 86.809 35.770 68.357 1.00 34.36 62 ALA B CA 1
ATOM 1460 C C . ALA B 1 64 ? 87.590 34.467 68.438 1.00 36.25 62 ALA B C 1
ATOM 1461 O O . ALA B 1 64 ? 87.271 33.587 69.245 1.00 30.79 62 ALA B O 1
ATOM 1463 N N . TYR B 1 65 ? 88.587 34.348 67.565 1.00 38.30 63 TYR B N 1
ATOM 1464 C CA . TYR B 1 65 ? 89.405 33.153 67.468 1.00 37.97 63 TYR B CA 1
ATOM 1465 C C . TYR B 1 65 ? 90.840 33.537 67.146 1.00 37.28 63 TYR B C 1
ATOM 1466 O O . TYR B 1 65 ? 91.080 34.403 66.305 1.00 38.95 63 TYR B O 1
ATOM 1475 N N . ASP B 1 66 ? 91.787 32.895 67.823 1.00 42.83 64 ASP B N 1
ATOM 1476 C CA . ASP B 1 66 ? 93.198 33.017 67.476 1.00 48.26 64 ASP B CA 1
ATOM 1477 C C . ASP B 1 66 ? 93.816 31.606 67.516 1.00 42.90 64 ASP B C 1
ATOM 1478 O O . ASP B 1 66 ? 93.575 30.847 68.461 1.00 45.72 64 ASP B O 1
ATOM 1483 N N . PRO B 1 67 ? 94.589 31.248 66.477 1.00 48.09 65 PRO B N 1
ATOM 1484 C CA . PRO B 1 67 ? 95.152 29.902 66.276 1.00 52.31 65 PRO B CA 1
ATOM 1485 C C . PRO B 1 67 ? 96.018 29.414 67.415 1.00 56.33 65 PRO B C 1
ATOM 1486 O O . PRO B 1 67 ? 96.154 28.216 67.649 1.00 61.69 65 PRO B O 1
ATOM 1490 N N . GLN B 1 68 ? 96.570 30.357 68.151 1.00 56.38 66 GLN B N 1
ATOM 1491 C CA . GLN B 1 68 ? 97.383 30.014 69.287 1.00 59.63 66 GLN B CA 1
ATOM 1492 C C . GLN B 1 68 ? 96.584 30.007 70.594 1.00 64.61 66 GLN B C 1
ATOM 1493 O O . GLN B 1 68 ? 96.879 29.213 71.491 1.00 69.67 66 GLN B O 1
ATOM 1495 N N . VAL B 1 69 ? 95.599 30.898 70.713 1.00 56.75 67 VAL B N 1
ATOM 1496 C CA . VAL B 1 69 ? 94.757 30.962 71.915 1.00 52.94 67 VAL B CA 1
ATOM 1497 C C . VAL B 1 69 ? 93.515 30.051 71.857 1.00 52.47 67 VAL B C 1
ATOM 1498 O O . VAL B 1 69 ? 93.149 29.417 72.855 1.00 48.17 67 VAL B O 1
ATOM 1502 N N . GLY B 1 70 ? 92.892 29.972 70.677 1.00 45.79 68 GLY B N 1
ATOM 1503 C CA . GLY B 1 70 ? 91.630 29.261 70.488 1.00 43.07 68 GLY B CA 1
ATOM 1504 C C . GLY B 1 70 ? 90.445 30.219 70.565 1.00 40.34 68 GLY B C 1
ATOM 1505 O O . GLY B 1 70 ? 90.615 31.424 70.345 1.00 39.17 68 GLY B O 1
ATOM 1506 N N . ASP B 1 71 ? 89.258 29.711 70.893 1.00 35.75 69 ASP B N 1
ATOM 1507 C CA . ASP B 1 71 ? 88.066 30.571 70.976 1.00 38.82 69 ASP B CA 1
ATOM 1508 C C . ASP B 1 71 ? 88.159 31.489 72.181 1.00 41.05 69 ASP B C 1
ATOM 1509 O O . ASP B 1 71 ? 88.499 31.041 73.264 1.00 43.38 69 ASP B O 1
ATOM 1514 N N . TYR B 1 72 ? 87.839 32.766 71.996 1.00 37.36 70 TYR B N 1
ATOM 1515 C CA . TYR B 1 72 ? 87.721 33.688 73.126 1.00 36.06 70 TYR B CA 1
ATOM 1516 C C . TYR B 1 72 ? 86.710 34.802 72.844 1.00 34.35 70 TYR B C 1
ATOM 1517 O O . TYR B 1 72 ? 86.005 34.784 71.819 1.00 33.04 70 TYR B O 1
ATOM 1526 N N . PHE B 1 73 ? 86.619 35.752 73.767 1.00 28.51 71 PHE B N 1
ATOM 1527 C CA . PHE B 1 73 ? 85.570 36.759 73.707 1.00 30.17 71 PHE B CA 1
ATOM 1528 C C . PHE B 1 73 ? 86.141 38.153 73.957 1.00 32.75 71 PHE B C 1
ATOM 1529 O O . PHE B 1 73 ? 87.102 38.321 74.710 1.00 28.96 71 PHE B O 1
ATOM 1537 N N . ILE B 1 74 ? 85.590 39.138 73.258 1.00 32.27 72 ILE B N 1
ATOM 1538 C CA . ILE B 1 74 ? 86.044 40.515 73.388 1.00 31.34 72 ILE B CA 1
ATOM 1539 C C . ILE B 1 74 ? 84.907 41.401 73.871 1.00 31.70 72 ILE B C 1
ATOM 1540 O O . ILE B 1 74 ? 83.834 41.421 73.273 1.00 30.58 72 ILE B O 1
ATOM 1545 N N . ASP B 1 75 ? 85.155 42.133 74.952 1.00 32.48 73 ASP B N 1
ATOM 1546 C CA . ASP B 1 75 ? 84.231 43.136 75.437 1.00 33.97 73 ASP B CA 1
ATOM 1547 C C . ASP B 1 75 ? 84.707 44.531 75.057 1.00 34.76 73 ASP B C 1
ATOM 1548 O O . ASP B 1 75 ? 85.572 45.113 75.718 1.00 34.08 73 ASP B O 1
ATOM 1553 N N . HIS B 1 76 ? 84.116 45.075 74.003 1.00 33.26 74 HIS B N 1
ATOM 1554 C CA . HIS B 1 76 ? 84.462 46.416 73.554 1.00 31.83 74 HIS B CA 1
ATOM 1555 C C . HIS B 1 76 ? 83.944 47.504 74.509 1.00 37.29 74 HIS B C 1
ATOM 1556 O O . HIS B 1 76 ? 84.381 48.661 74.448 1.00 34.72 74 HIS B O 1
ATOM 1563 N N . ASN B 1 77 ? 83.008 47.136 75.379 1.00 34.09 75 ASN B N 1
ATOM 1564 C CA . ASN B 1 77 ? 82.524 48.072 76.386 1.00 32.57 75 ASN B CA 1
ATOM 1565 C C . ASN B 1 77 ? 83.603 48.411 77.414 1.00 35.15 75 ASN B C 1
ATOM 1566 O O . ASN B 1 77 ? 83.778 49.568 77.780 1.00 39.34 75 ASN B O 1
ATOM 1571 N N . THR B 1 78 ? 84.340 47.400 77.858 1.00 40.54 76 THR B N 1
ATOM 1572 C CA . THR B 1 78 ? 85.358 47.591 78.887 1.00 44.91 76 THR B CA 1
ATOM 1573 C C . THR B 1 78 ? 86.789 47.560 78.352 1.00 43.38 76 THR B C 1
ATOM 1574 O O . THR B 1 78 ? 87.741 47.689 79.125 1.00 43.94 76 THR B O 1
ATOM 1578 N N . LYS B 1 79 ? 86.929 47.380 77.038 1.00 38.27 77 LYS B N 1
ATOM 1579 C CA . LYS B 1 79 ? 88.228 47.214 76.388 1.00 38.09 77 LYS B CA 1
ATOM 1580 C C . LYS B 1 79 ? 89.006 46.066 77.031 1.00 39.07 77 LYS B C 1
ATOM 1581 O O . LYS B 1 79 ? 90.162 46.227 77.394 1.00 39.36 77 LYS B O 1
ATOM 1587 N N . THR B 1 80 ? 88.358 44.913 77.191 1.00 37.79 78 THR B N 1
ATOM 1588 C CA . THR B 1 80 ? 89.013 43.746 77.772 1.00 35.08 78 THR B CA 1
ATOM 1589 C C . THR B 1 80 ? 88.726 42.508 76.950 1.00 35.39 78 THR B C 1
ATOM 1590 O O . THR B 1 80 ? 87.835 42.515 76.099 1.00 34.21 78 THR B O 1
ATOM 1594 N N . THR B 1 81 ? 89.474 41.443 77.218 1.00 39.25 79 THR B N 1
ATOM 1595 C CA . THR B 1 81 ? 89.249 40.152 76.569 1.00 42.38 79 THR B CA 1
ATOM 1596 C C . THR B 1 81 ? 89.232 39.055 77.608 1.00 41.57 79 THR B C 1
ATOM 1597 O O . THR B 1 81 ? 89.858 39.188 78.652 1.00 46.79 79 THR B O 1
ATOM 1601 N N . GLN B 1 82 ? 88.553 37.954 77.308 1.00 37.81 80 GLN B N 1
ATOM 1602 C CA . GLN B 1 82 ? 88.521 36.826 78.236 1.00 40.70 80 GLN B CA 1
ATOM 1603 C C . GLN B 1 82 ? 88.308 35.496 77.541 1.00 44.21 80 GLN B C 1
ATOM 1604 O O . GLN B 1 82 ? 87.777 35.435 76.427 1.00 41.17 80 GLN B O 1
ATOM 1610 N N . ILE B 1 83 ? 88.689 34.418 78.218 1.00 40.95 81 ILE B N 1
ATOM 1611 C CA . ILE B 1 83 ? 88.511 33.101 77.639 1.00 43.17 81 ILE B CA 1
ATOM 1612 C C . ILE B 1 83 ? 87.063 32.631 77.780 1.00 41.18 81 ILE B C 1
ATOM 1613 O O . ILE B 1 83 ? 86.485 32.097 76.831 1.00 42.67 81 ILE B O 1
ATOM 1618 N N . GLU B 1 84 ? 86.470 32.832 78.951 1.00 43.53 82 GLU B N 1
ATOM 1619 C CA . GLU B 1 84 ? 85.149 32.253 79.213 1.00 47.50 82 GLU B CA 1
ATOM 1620 C C . GLU B 1 84 ? 83.976 32.960 78.514 1.00 46.89 82 GLU B C 1
ATOM 1621 O O . GLU B 1 84 ? 83.931 34.189 78.397 1.00 46.55 82 GLU B O 1
ATOM 1627 N N . ASP B 1 85 ? 83.037 32.152 78.035 1.00 41.45 83 ASP B N 1
ATOM 1628 C CA . ASP B 1 85 ? 81.802 32.644 77.442 1.00 41.09 83 ASP B CA 1
ATOM 1629 C C . ASP B 1 85 ? 81.017 33.458 78.478 1.00 44.26 83 ASP B C 1
ATOM 1630 O O . ASP B 1 85 ? 80.530 32.907 79.461 1.00 44.77 83 ASP B O 1
ATOM 1635 N N . PRO B 1 86 ? 80.871 34.769 78.248 1.00 39.15 84 PRO B N 1
ATOM 1636 C CA . PRO B 1 86 ? 80.201 35.653 79.212 1.00 38.58 84 PRO B CA 1
ATOM 1637 C C . PRO B 1 86 ? 78.716 35.329 79.396 1.00 39.67 84 PRO B C 1
ATOM 1638 O O . PRO B 1 86 ? 78.101 35.765 80.368 1.00 38.97 84 PRO B O 1
ATOM 1642 N N . ARG B 1 87 ? 78.149 34.594 78.452 1.00 39.48 85 ARG B N 1
ATOM 1643 C CA . ARG B 1 87 ? 76.779 34.120 78.564 1.00 39.56 85 ARG B CA 1
ATOM 1644 C C . ARG B 1 87 ? 76.737 33.027 79.619 1.00 41.63 85 ARG B C 1
ATOM 1645 O O . ARG B 1 87 ? 75.827 32.972 80.434 1.00 41.66 85 ARG B O 1
ATOM 1653 N N . VAL B 1 88 ? 77.729 32.145 79.580 1.00 44.72 86 VAL B N 1
ATOM 1654 C CA . VAL B 1 88 ? 77.844 31.080 80.567 1.00 45.82 86 VAL B CA 1
ATOM 1655 C C . VAL B 1 88 ? 78.119 31.683 81.941 1.00 48.75 86 VAL B C 1
ATOM 1656 O O . VAL B 1 88 ? 77.505 31.312 82.944 1.00 47.92 86 VAL B O 1
ATOM 1660 N N . GLN B 1 89 ? 79.054 32.624 81.969 1.00 46.28 87 GLN B N 1
ATOM 1661 C CA . GLN B 1 89 ? 79.402 33.305 83.198 1.00 46.39 87 GLN B CA 1
ATOM 1662 C C . GLN B 1 89 ? 78.174 33.989 83.814 1.00 45.67 87 GLN B C 1
ATOM 1663 O O . GLN B 1 89 ? 77.946 33.901 85.017 1.00 42.90 87 GLN B O 1
ATOM 1669 N N . TRP B 1 90 ? 77.372 34.655 82.993 1.00 37.94 88 TRP B N 1
ATOM 1670 C CA . TRP B 1 90 ? 76.200 35.347 83.512 1.00 37.79 88 TRP B CA 1
ATOM 1671 C C . TRP B 1 90 ? 75.179 34.377 84.068 1.00 39.31 88 TRP B C 1
ATOM 1672 O O . TRP B 1 90 ? 74.542 34.668 85.073 1.00 38.51 88 TRP B O 1
ATOM 1683 N N . ARG B 1 91 ? 75.003 33.246 83.388 1.00 42.27 89 ARG B N 1
ATOM 1684 C CA . ARG B 1 91 ? 74.044 32.248 83.823 1.00 45.14 89 ARG B CA 1
ATOM 1685 C C . ARG B 1 91 ? 74.481 31.710 85.169 1.00 45.71 89 ARG B C 1
ATOM 1686 O O . ARG B 1 91 ? 73.669 31.537 86.071 1.00 44.75 89 ARG B O 1
ATOM 1688 N N . ARG B 1 92 ? 75.779 31.472 85.300 1.00 47.83 90 ARG B N 1
ATOM 1689 C CA . ARG B 1 92 ? 76.314 30.870 86.503 1.00 47.21 90 ARG B CA 1
ATOM 1690 C C . ARG B 1 92 ? 76.179 31.823 87.687 1.00 49.70 90 ARG B C 1
ATOM 1691 O O . ARG B 1 92 ? 75.835 31.400 88.791 1.00 42.93 90 ARG B O 1
ATOM 1699 N N . GLU B 1 93 ? 76.355 33.122 87.457 1.00 49.08 91 GLU B N 1
ATOM 1700 C CA . GLU B 1 93 ? 76.215 34.055 88.571 1.00 50.42 91 GLU B CA 1
ATOM 1701 C C . GLU B 1 93 ? 74.759 34.226 89.010 1.00 46.34 91 GLU B C 1
ATOM 1702 O O . GLU B 1 93 ? 74.490 34.448 90.196 1.00 46.33 91 GLU B O 1
ATOM 1708 N N . GLN B 1 94 ? 73.815 34.057 88.091 1.00 40.46 92 GLN B N 1
ATOM 1709 C CA . GLN B 1 94 ? 72.415 33.990 88.507 1.00 45.32 92 GLN B CA 1
ATOM 1710 C C . GLN B 1 94 ? 72.185 32.755 89.367 1.00 45.64 92 GLN B C 1
ATOM 1711 O O . GLN B 1 94 ? 71.568 32.812 90.438 1.00 42.54 92 GLN B O 1
ATOM 1717 N N . GLU B 1 95 ? 72.656 31.629 88.850 1.00 43.05 93 GLU B N 1
ATOM 1718 C CA . GLU B 1 95 ? 72.487 30.343 89.495 1.00 41.84 93 GLU B CA 1
ATOM 1719 C C . GLU B 1 95 ? 73.129 30.321 90.898 1.00 38.98 93 GLU B C 1
ATOM 1720 O O . GLU B 1 95 ? 72.524 29.833 91.855 1.00 38.52 93 GLU B O 1
ATOM 1726 N N . HIS B 1 96 ? 74.325 30.892 91.028 1.00 39.76 94 HIS B N 1
ATOM 1727 C CA . HIS B 1 96 ? 75.037 30.913 92.312 1.00 36.35 94 HIS B CA 1
ATOM 1728 C C . HIS B 1 96 ? 74.308 31.745 93.364 1.00 42.02 94 HIS B C 1
ATOM 1729 O O . HIS B 1 96 ? 74.342 31.442 94.562 1.00 34.71 94 HIS B O 1
ATOM 1736 N N . MET B 1 97 ? 73.649 32.804 92.916 1.00 47.68 95 MET B N 1
ATOM 1737 C CA . MET B 1 97 ? 72.988 33.678 93.859 1.00 50.98 95 MET B CA 1
ATOM 1738 C C . MET B 1 97 ? 71.768 32.985 94.454 1.00 44.79 95 MET B C 1
ATOM 1739 O O . MET B 1 97 ? 71.510 33.111 95.647 1.00 45.07 95 MET B O 1
ATOM 1744 N N . LEU B 1 98 ? 71.040 32.243 93.623 1.00 31.89 96 LEU B N 1
ATOM 1745 C CA . LEU B 1 98 ? 69.882 31.473 94.081 1.00 33.99 96 LEU B CA 1
ATOM 1746 C C . LEU B 1 98 ? 70.337 30.332 94.961 1.00 34.37 96 LEU B C 1
ATOM 1747 O O . LEU B 1 98 ? 69.701 30.028 95.974 1.00 35.28 96 LEU B O 1
ATOM 1752 N N . LYS B 1 99 ? 71.418 29.677 94.552 1.00 29.36 97 LYS B N 1
ATOM 1753 C CA . LYS B 1 99 ? 71.947 28.562 95.330 1.00 32.54 97 LYS B CA 1
ATOM 1754 C C . LYS B 1 99 ? 72.506 29.019 96.681 1.00 33.91 97 LYS B C 1
ATOM 1755 O O . LYS B 1 99 ? 72.326 28.341 97.690 1.00 30.00 97 LYS B O 1
ATOM 1761 N N . ASP B 1 100 ? 73.197 30.152 96.702 1.00 35.33 98 ASP B N 1
ATOM 1762 C CA . ASP B 1 100 ? 73.729 30.655 97.959 1.00 35.24 98 ASP B CA 1
ATOM 1763 C C . ASP B 1 100 ? 72.593 30.926 98.951 1.00 37.76 98 ASP B C 1
ATOM 1764 O O . ASP B 1 100 ? 72.689 30.563 100.117 1.00 34.90 98 ASP B O 1
ATOM 1769 N N . TYR B 1 101 ? 71.521 31.567 98.488 1.00 38.88 99 TYR B N 1
ATOM 1770 C CA . TYR B 1 101 ? 70.376 31.814 99.362 1.00 42.18 99 TYR B CA 1
ATOM 1771 C C . TYR B 1 101 ? 69.742 30.500 99.820 1.00 44.15 99 TYR B C 1
ATOM 1772 O O . TYR B 1 101 ? 69.340 30.377 100.973 1.00 38.40 99 TYR B O 1
ATOM 1781 N N . LEU B 1 102 ? 69.653 29.529 98.914 1.00 34.24 100 LEU B N 1
ATOM 1782 C CA . LEU B 1 102 ? 69.161 28.193 99.248 1.00 32.78 100 LEU B CA 1
ATOM 1783 C C . LEU B 1 102 ? 69.865 27.602 100.489 1.00 30.95 100 LEU B C 1
ATOM 1784 O O . LEU B 1 102 ? 69.205 27.117 101.412 1.00 30.15 100 LEU B O 1
ATOM 1789 N N . VAL B 1 103 ? 71.198 27.645 100.508 1.00 29.03 101 VAL B N 1
ATOM 1790 C CA . VAL B 1 103 ? 71.978 27.103 101.628 1.00 29.43 101 VAL B CA 1
ATOM 1791 C C . VAL B 1 103 ? 71.691 27.891 102.900 1.00 34.26 101 VAL B C 1
ATOM 1792 O O . VAL B 1 103 ? 71.563 27.330 103.988 1.00 32.17 101 VAL B O 1
ATOM 1796 N N . VAL B 1 104 ? 71.589 29.203 102.762 1.00 34.06 102 VAL B N 1
ATOM 1797 C CA . VAL B 1 104 ? 71.263 30.024 103.906 1.00 35.61 102 VAL B CA 1
ATOM 1798 C C . VAL B 1 104 ? 69.866 29.651 104.448 1.00 33.60 102 VAL B C 1
ATOM 1799 O O . VAL B 1 104 ? 69.682 29.547 105.651 1.00 31.90 102 VAL B O 1
ATOM 1803 N N . ALA B 1 105 ? 68.898 29.430 103.567 1.00 30.10 103 ALA B N 1
ATOM 1804 C CA . ALA B 1 105 ? 67.546 29.063 103.988 1.00 31.97 103 ALA B CA 1
ATOM 1805 C C . ALA B 1 105 ? 67.530 27.725 104.697 1.00 35.29 103 ALA B C 1
ATOM 1806 O O . ALA B 1 105 ? 66.887 27.573 105.743 1.00 30.90 103 ALA B O 1
ATOM 1808 N N . GLN B 1 106 ? 68.241 26.762 104.117 1.00 31.37 104 GLN B N 1
ATOM 1809 C CA . GLN B 1 106 ? 68.309 25.411 104.662 1.00 31.03 104 GLN B CA 1
ATOM 1810 C C . GLN B 1 106 ? 68.906 25.458 106.051 1.00 32.96 104 GLN B C 1
ATOM 1811 O O . GLN B 1 106 ? 68.405 24.799 106.964 1.00 31.78 104 GLN B O 1
ATOM 1817 N N . GLU B 1 107 ? 69.977 26.241 106.208 1.00 28.19 105 GLU B N 1
ATOM 1818 C CA . GLU B 1 107 ? 70.655 26.332 107.499 1.00 29.30 105 GLU B CA 1
ATOM 1819 C C . GLU B 1 107 ? 69.744 26.945 108.574 1.00 33.97 105 GLU B C 1
ATOM 1820 O O . GLU B 1 107 ? 69.741 26.514 109.735 1.00 31.09 105 GLU B O 1
ATOM 1822 N N . ALA B 1 108 ? 68.994 27.967 108.176 1.00 34.12 106 ALA B N 1
ATOM 1823 C CA . ALA B 1 108 ? 68.072 28.653 109.075 1.00 36.43 106 ALA B CA 1
ATOM 1824 C C . ALA B 1 108 ? 66.994 27.705 109.575 1.00 37.87 106 ALA B C 1
ATOM 1825 O O . ALA B 1 108 ? 66.705 27.655 110.771 1.00 32.11 106 ALA B O 1
ATOM 1827 N N . LEU B 1 109 ? 66.391 26.963 108.654 1.00 27.81 107 LEU B N 1
ATOM 1828 C CA . LEU B 1 109 ? 65.358 26.000 109.014 1.00 26.38 107 LEU B CA 1
ATOM 1829 C C . LEU B 1 109 ? 65.911 24.923 109.949 1.00 28.78 107 LEU B C 1
ATOM 1830 O O . LEU B 1 109 ? 65.225 24.488 110.858 1.00 31.70 107 LEU B O 1
ATOM 1835 N N . SER B 1 110 ? 67.153 24.489 109.730 1.00 32.00 108 SER B N 1
ATOM 1836 C CA . SER B 1 110 ? 67.738 23.454 110.587 1.00 35.04 108 SER B CA 1
ATOM 1837 C C . SER B 1 110 ? 67.985 23.997 111.980 1.00 38.12 108 SER B C 1
ATOM 1838 O O . SER B 1 110 ? 67.702 23.329 112.977 1.00 36.02 108 SER B O 1
ATOM 1841 N N . ALA B 1 111 ? 68.475 25.230 112.041 1.00 34.93 109 ALA B N 1
ATOM 1842 C CA . ALA B 1 111 ? 68.746 25.873 113.322 1.00 38.00 109 ALA B CA 1
ATOM 1843 C C . ALA B 1 111 ? 67.459 26.138 114.091 1.00 37.36 109 ALA B C 1
ATOM 1844 O O . ALA B 1 111 ? 67.403 25.897 115.293 1.00 39.91 109 ALA B O 1
ATOM 1846 N N . GLN B 1 112 ? 66.435 26.637 113.393 1.00 36.09 110 GLN B N 1
ATOM 1847 C CA . GLN B 1 112 ? 65.138 26.925 113.998 1.00 39.96 110 GLN B CA 1
ATOM 1848 C C . GLN B 1 112 ? 64.618 25.641 114.619 1.00 41.02 110 GLN B C 1
ATOM 1849 O O . GLN B 1 112 ? 64.051 25.622 115.705 1.00 39.06 110 GLN B O 1
ATOM 1855 N N . LYS B 1 113 ? 64.872 24.548 113.923 1.00 37.48 111 LYS B N 1
ATOM 1856 C CA . LYS B 1 113 ? 64.339 23.269 114.319 1.00 39.64 111 LYS B CA 1
ATOM 1857 C C . LYS B 1 113 ? 65.166 22.701 115.480 1.00 44.03 111 LYS B C 1
ATOM 1858 O O . LYS B 1 113 ? 64.629 22.041 116.376 1.00 43.62 111 LYS B O 1
ATOM 1864 N N . GLU B 1 114 ? 66.456 23.020 115.510 1.00 39.39 112 GLU B N 1
ATOM 1865 C CA . GLU B 1 114 ? 67.313 22.583 116.618 1.00 43.19 112 GLU B CA 1
ATOM 1866 C C . GLU B 1 114 ? 66.958 23.291 117.918 1.00 40.39 112 GLU B C 1
ATOM 1867 O O . GLU B 1 114 ? 67.075 22.722 119.003 1.00 44.44 112 GLU B O 1
ATOM 1869 N N . ILE B 1 115 ? 66.523 24.537 117.808 1.00 44.38 113 ILE B N 1
ATOM 1870 C CA . ILE B 1 115 ? 66.106 25.286 118.980 1.00 47.98 113 ILE B CA 1
ATOM 1871 C C . ILE B 1 115 ? 64.801 24.718 119.536 1.00 57.73 113 ILE B C 1
ATOM 1872 O O . ILE B 1 115 ? 64.690 24.476 120.743 1.00 63.39 113 ILE B O 1
ATOM 1877 N N . TYR B 1 116 ? 63.825 24.490 118.657 1.00 62.02 114 TYR B N 1
ATOM 1878 C CA . TYR B 1 116 ? 62.517 23.982 119.074 1.00 62.57 114 TYR B CA 1
ATOM 1879 C C . TYR B 1 116 ? 62.635 22.660 119.829 1.00 66.71 114 TYR B C 1
ATOM 1880 O O . TYR B 1 116 ? 61.926 22.417 120.805 1.00 72.69 114 TYR B O 1
ATOM 1889 N N . GLN B 1 117 ? 63.551 21.818 119.377 1.00 62.54 115 GLN B N 1
ATOM 1890 C CA . GLN B 1 117 ? 63.757 20.509 119.970 1.00 64.09 115 GLN B CA 1
ATOM 1891 C C . GLN B 1 117 ? 64.381 20.627 121.351 1.00 69.87 115 GLN B C 1
ATOM 1892 O O . GLN B 1 117 ? 63.951 19.971 122.302 1.00 72.74 115 GLN B O 1
ATOM 1898 N N . VAL B 1 118 ? 65.386 21.485 121.466 1.00 65.74 116 VAL B N 1
ATOM 1899 C CA . VAL B 1 118 ? 66.204 21.507 122.665 1.00 63.04 116 VAL B CA 1
ATOM 1900 C C . VAL B 1 118 ? 65.524 22.269 123.818 1.00 56.97 116 VAL B C 1
ATOM 1901 O O . VAL B 1 118 ? 65.994 22.224 124.954 1.00 58.42 116 VAL B O 1
ATOM 1905 N N . LYS B 1 119 ? 64.338 22.828 123.586 1.00 56.17 117 LYS B N 1
ATOM 1906 C CA . LYS B 1 119 ? 63.536 23.295 124.718 1.00 60.30 117 LYS B CA 1
ATOM 1907 C C . LYS B 1 119 ? 62.952 22.139 125.528 1.00 65.82 117 LYS B C 1
ATOM 1908 O O . LYS B 1 119 ? 62.887 22.204 126.759 1.00 66.75 117 LYS B O 1
ATOM 1914 N N . GLN B 1 120 ? 62.560 21.068 124.845 1.00 74.91 118 GLN B N 1
ATOM 1915 C CA . GLN B 1 120 ? 62.043 19.906 125.550 1.00 75.96 118 GLN B CA 1
ATOM 1916 C C . GLN B 1 120 ? 63.148 18.889 125.835 1.00 70.66 118 GLN B C 1
ATOM 1917 O O . GLN B 1 120 ? 62.956 17.962 126.615 1.00 68.34 118 GLN B O 1
ATOM 1923 N N . GLN B 1 121 ? 64.329 19.072 125.257 1.00 55.19 119 GLN B N 1
ATOM 1924 C CA . GLN B 1 121 ? 65.386 18.139 125.607 1.00 53.86 119 GLN B CA 1
ATOM 1925 C C . GLN B 1 121 ? 66.112 18.669 126.840 1.00 50.65 119 GLN B C 1
ATOM 1926 O O . GLN B 1 121 ? 66.740 17.894 127.553 1.00 49.18 119 GLN B O 1
ATOM 1928 N N . ARG B 1 122 ? 65.955 19.965 127.126 1.00 45.81 120 ARG B N 1
ATOM 1929 C CA . ARG B 1 122 ? 66.364 20.535 128.415 1.00 49.08 120 ARG B CA 1
ATOM 1930 C C . ARG B 1 122 ? 65.536 19.912 129.524 1.00 47.12 120 ARG B C 1
ATOM 1931 O O . ARG B 1 122 ? 66.067 19.518 130.563 1.00 43.55 120 ARG B O 1
ATOM 1939 N N . LEU B 1 123 ? 64.230 19.849 129.275 1.00 45.88 121 LEU B N 1
ATOM 1940 C CA . LEU B 1 123 ? 63.241 19.354 130.227 1.00 46.65 121 LEU B CA 1
ATOM 1941 C C . LEU B 1 123 ? 63.518 17.893 130.557 1.00 52.82 121 LEU B C 1
ATOM 1942 O O . LEU B 1 123 ? 63.486 17.480 131.730 1.00 47.23 121 LEU B O 1
ATOM 1947 N N . GLU B 1 124 ? 63.781 17.117 129.502 1.00 57.75 122 GLU B N 1
ATOM 1948 C CA . GLU B 1 124 ? 64.084 15.693 129.628 1.00 56.61 122 GLU B CA 1
ATOM 1949 C C . GLU B 1 124 ? 65.426 15.503 130.333 1.00 52.54 122 GLU B C 1
ATOM 1950 O O . GLU B 1 124 ? 65.558 14.679 131.244 1.00 55.15 122 GLU B O 1
ATOM 1952 N N . LEU B 1 125 ? 66.412 16.295 129.923 1.00 46.79 123 LEU B N 1
ATOM 1953 C CA . LEU B 1 125 ? 67.743 16.272 130.532 1.00 48.80 123 LEU B CA 1
ATOM 1954 C C . LEU B 1 125 ? 67.696 16.571 132.036 1.00 46.02 123 LEU B C 1
ATOM 1955 O O . LEU B 1 125 ? 68.395 15.922 132.835 1.00 43.11 123 LEU B O 1
ATOM 1960 N N . ALA B 1 126 ? 66.878 17.563 132.403 1.00 40.63 124 ALA B N 1
ATOM 1961 C CA . ALA B 1 126 ? 66.696 17.975 133.801 1.00 40.12 124 ALA B CA 1
ATOM 1962 C C . ALA B 1 126 ? 66.106 16.843 134.634 1.00 45.21 124 ALA B C 1
ATOM 1963 O O . ALA B 1 126 ? 66.512 16.621 135.780 1.00 43.42 124 ALA B O 1
ATOM 1965 N N . GLN B 1 127 ? 65.137 16.141 134.051 1.00 61.49 125 GLN B N 1
ATOM 1966 C CA . GLN B 1 127 ? 64.544 14.975 134.689 1.00 64.56 125 GLN B CA 1
ATOM 1967 C C . GLN B 1 127 ? 65.608 13.895 134.906 1.00 59.36 125 GLN B C 1
ATOM 1968 O O . GLN B 1 127 ? 65.601 13.203 135.921 1.00 56.11 125 GLN B O 1
ATOM 1974 N N . GLN B 1 128 ? 66.522 13.757 133.948 1.00 56.22 126 GLN B N 1
ATOM 1975 C CA . GLN B 1 128 ? 67.586 12.753 134.041 1.00 61.09 126 GLN B CA 1
ATOM 1976 C C . GLN B 1 128 ? 68.623 13.096 135.111 1.00 63.07 126 GLN B C 1
ATOM 1977 O O . GLN B 1 128 ? 69.100 12.212 135.826 1.00 63.70 126 GLN B O 1
ATOM 1979 N N . GLU B 1 129 ? 68.969 14.377 135.222 1.00 59.51 127 GLU B N 1
ATOM 1980 C CA . GLU B 1 129 ? 70.078 14.798 136.079 1.00 57.83 127 GLU B CA 1
ATOM 1981 C C . GLU B 1 129 ? 69.661 15.154 137.509 1.00 53.13 127 GLU B C 1
ATOM 1982 O O . GLU B 1 129 ? 70.510 15.190 138.406 1.00 50.63 127 GLU B O 1
ATOM 1988 N N . TYR B 1 130 ? 68.373 15.418 137.731 1.00 50.96 128 TYR B N 1
ATOM 1989 C CA . TYR B 1 130 ? 67.923 15.871 139.053 1.00 49.67 128 TYR B CA 1
ATOM 1990 C C . TYR B 1 130 ? 66.771 15.057 139.642 1.00 53.60 128 TYR B C 1
ATOM 1991 O O . TYR B 1 130 ? 66.469 15.187 140.831 1.00 59.02 128 TYR B O 1
ATOM 2000 N N . GLN B 1 131 ? 66.138 14.214 138.826 1.00 69.18 129 GLN B N 1
ATOM 2001 C CA . GLN B 1 131 ? 64.985 13.420 139.283 1.00 73.53 129 GLN B CA 1
ATOM 2002 C C . GLN B 1 131 ? 65.036 11.942 138.861 1.00 70.74 129 GLN B C 1
ATOM 2003 O O . GLN B 1 131 ? 66.020 11.232 139.110 1.00 68.99 129 GLN B O 1
ATOM 2009 N N . LEU C 2 11 ? 34.874 38.014 77.289 1.00 106.52 278 LEU D N 1
ATOM 2010 C CA . LEU C 2 11 ? 35.834 36.997 76.867 1.00 108.64 278 LEU D CA 1
ATOM 2011 C C . LEU C 2 11 ? 35.170 35.688 76.467 1.00 110.71 278 LEU D C 1
ATOM 2012 O O . LEU C 2 11 ? 34.220 35.240 77.091 1.00 112.21 278 LEU D O 1
ATOM 2017 N N . MET C 2 12 ? 35.705 35.084 75.410 1.00 104.70 279 MET D N 1
ATOM 2018 C CA . MET C 2 12 ? 35.197 33.818 74.884 1.00 100.29 279 MET D CA 1
ATOM 2019 C C . MET C 2 12 ? 35.989 32.543 75.214 1.00 94.14 279 MET D C 1
ATOM 2020 O O . MET C 2 12 ? 37.189 32.562 75.498 1.00 93.25 279 MET D O 1
ATOM 2025 N N . ARG C 2 13 ? 35.274 31.430 75.086 1.00 60.07 280 ARG D N 1
ATOM 2026 C CA . ARG C 2 13 ? 35.747 30.082 75.355 1.00 58.02 280 ARG D CA 1
ATOM 2027 C C . ARG C 2 13 ? 36.749 29.595 74.309 1.00 52.92 280 ARG D C 1
ATOM 2028 O O . ARG C 2 13 ? 36.736 30.026 73.145 1.00 47.32 280 ARG D O 1
ATOM 2030 N N . TYR C 2 14 ? 37.633 28.713 74.758 1.00 42.07 281 TYR D N 1
ATOM 2031 C CA . TYR C 2 14 ? 38.665 28.118 73.925 1.00 39.39 281 TYR D CA 1
ATOM 2032 C C . TYR C 2 14 ? 38.038 27.355 72.756 1.00 39.86 281 TYR D C 1
ATOM 2033 O O . TYR C 2 14 ? 37.140 26.532 72.950 1.00 34.48 281 TYR D O 1
ATOM 2042 N N . GLN C 2 15 ? 38.485 27.651 71.539 1.00 38.91 282 GLN D N 1
ATOM 2043 C CA . GLN C 2 15 ? 38.015 26.932 70.352 1.00 36.55 282 GLN D CA 1
ATOM 2044 C C . GLN C 2 15 ? 38.973 25.789 69.992 1.00 38.44 282 GLN D C 1
ATOM 2045 O O . GLN C 2 15 ? 40.113 26.060 69.610 1.00 36.92 282 GLN D O 1
ATOM 2051 N N . HIS C 2 16 ? 38.519 24.533 70.071 1.00 33.17 283 HIS D N 1
ATOM 2052 C CA . HIS C 2 16 ? 39.340 23.383 69.639 1.00 34.14 283 HIS D CA 1
ATOM 2053 C C . HIS C 2 16 ? 39.466 23.291 68.119 1.00 33.84 283 HIS D C 1
ATOM 2054 O O . HIS C 2 16 ? 38.566 23.735 67.393 1.00 32.73 283 HIS D O 1
ATOM 2061 N N . PRO C 2 17 ? 40.572 22.692 67.618 1.00 30.00 284 PRO D N 1
ATOM 2062 C CA . PRO C 2 17 ? 40.674 22.571 66.158 1.00 28.65 284 PRO D CA 1
ATOM 2063 C C . PRO C 2 17 ? 39.692 21.497 65.676 1.00 29.56 284 PRO D C 1
ATOM 2064 O O . PRO C 2 17 ? 39.159 20.748 66.514 1.00 28.76 284 PRO D O 1
ATOM 2068 N N . PRO C 2 18 ? 39.403 21.451 64.374 1.00 30.20 285 PRO D N 1
ATOM 2069 C CA . PRO C 2 18 ? 38.576 20.335 63.889 1.00 32.24 285 PRO D CA 1
ATOM 2070 C C . PRO C 2 18 ? 39.109 18.968 64.324 1.00 32.70 285 PRO D C 1
ATOM 2071 O O . PRO C 2 18 ? 40.332 18.772 64.368 1.00 28.44 285 PRO D O 1
ATOM 2075 N N . GLU C 2 19 ? 38.203 18.043 64.628 1.00 32.00 286 GLU D N 1
ATOM 2076 C CA . GLU C 2 19 ? 38.596 16.692 64.999 1.00 33.58 286 GLU D CA 1
ATOM 2077 C C . GLU C 2 19 ? 39.293 15.997 63.839 1.00 31.81 286 GLU D C 1
ATOM 2078 O O . GLU C 2 19 ? 39.060 16.307 62.664 1.00 30.46 286 GLU D O 1
ATOM 2084 N N . TYR C 2 20 ? 40.168 15.061 64.181 1.00 33.43 287 TYR D N 1
ATOM 2085 C CA . TYR C 2 20 ? 40.781 14.214 63.182 1.00 29.01 287 TYR D CA 1
ATOM 2086 C C . TYR C 2 20 ? 39.652 13.501 62.458 1.00 34.20 287 TYR D C 1
ATOM 2087 O O . TYR C 2 20 ? 38.732 12.983 63.105 1.00 35.05 287 TYR D O 1
ATOM 2096 N N . GLY C 2 21 ? 39.710 13.500 61.132 1.00 30.92 288 GLY D N 1
ATOM 2097 C CA . GLY C 2 21 ? 38.712 12.842 60.295 1.00 34.18 288 GLY D CA 1
ATOM 2098 C C . GLY C 2 21 ? 37.483 13.706 60.006 1.00 35.70 288 GLY D C 1
ATOM 2099 O O . GLY C 2 21 ? 36.518 13.246 59.383 1.00 30.80 288 GLY D O 1
ATOM 2100 N N . ALA C 2 22 ? 37.520 14.972 60.417 1.00 33.97 289 ALA D N 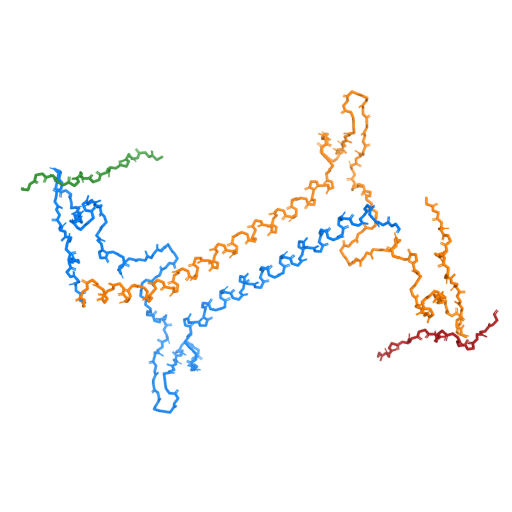1
ATOM 2101 C CA . ALA C 2 22 ? 36.380 15.864 60.197 1.00 38.84 289 ALA D CA 1
ATOM 2102 C C . ALA C 2 22 ? 36.227 16.208 58.738 1.00 35.72 289 ALA D C 1
ATOM 2103 O O . ALA C 2 22 ? 37.170 16.030 57.960 1.00 36.01 289 ALA D O 1
ATOM 2105 N N . ALA C 2 23 ? 35.041 16.698 58.363 1.00 30.97 290 ALA D N 1
ATOM 2106 C CA . ALA C 2 23 ? 34.828 17.175 56.995 1.00 33.73 290 ALA D CA 1
ATOM 2107 C C . ALA C 2 23 ? 35.815 18.308 56.756 1.00 33.49 290 ALA D C 1
ATOM 2108 O O . ALA C 2 23 ? 36.019 19.135 57.645 1.00 33.47 290 ALA D O 1
ATOM 2110 N N . ARG C 2 24 ? 36.471 18.322 55.596 1.00 39.70 291 ARG D N 1
ATOM 2111 C CA . ARG C 2 24 ? 37.395 19.410 55.292 1.00 38.28 291 ARG D CA 1
ATOM 2112 C C . ARG C 2 24 ? 36.948 20.308 54.130 1.00 35.82 291 ARG D C 1
ATOM 2113 O O . ARG C 2 24 ? 36.252 19.856 53.222 1.00 37.88 291 ARG D O 1
ATOM 2121 N N . PRO C 2 25 ? 37.389 21.579 54.142 1.00 36.45 292 PRO D N 1
ATOM 2122 C CA . PRO C 2 25 ? 37.149 22.471 53.003 1.00 33.27 292 PRO D CA 1
ATOM 2123 C C . PRO C 2 25 ? 38.120 22.203 51.848 1.00 33.88 292 PRO D C 1
ATOM 2124 O O . PRO C 2 25 ? 38.864 21.213 51.847 1.00 37.08 292 PRO D O 1
ATOM 2128 N N . ALA C 2 26 ? 38.103 23.100 50.870 1.00 33.85 293 ALA D N 1
ATOM 2129 C CA . ALA C 2 26 ? 38.910 22.968 49.674 1.00 35.03 293 ALA D CA 1
ATOM 2130 C C . ALA C 2 26 ? 40.403 22.919 50.002 1.00 37.12 293 ALA D C 1
ATOM 2131 O O . ALA C 2 26 ? 41.176 22.373 49.220 1.00 40.90 293 ALA D O 1
ATOM 2134 N N . GLN D 2 10 ? 93.249 35.997 115.898 1.00 76.69 277 GLN C N 1
ATOM 2135 C CA . GLN D 2 10 ? 92.882 36.351 117.269 1.00 74.94 277 GLN C CA 1
ATOM 2136 C C . GLN D 2 10 ? 94.126 36.653 118.095 1.00 70.59 277 GLN C C 1
ATOM 2137 O O . GLN D 2 10 ? 95.167 36.026 117.904 1.00 65.72 277 GLN C O 1
ATOM 2143 N N . LEU D 2 11 ? 94.025 37.609 119.013 1.00 93.65 278 LEU C N 1
ATOM 2144 C CA . LEU D 2 11 ? 95.229 38.110 119.658 1.00 95.02 278 LEU C CA 1
ATOM 2145 C C . LEU D 2 11 ? 95.423 37.504 121.053 1.00 96.07 278 LEU C C 1
ATOM 2146 O O . LEU D 2 11 ? 96.537 37.508 121.583 1.00 101.04 278 LEU C O 1
ATOM 2151 N N . MET D 2 12 ? 94.362 36.961 121.648 1.00 65.89 279 MET C N 1
ATOM 2152 C CA . MET D 2 12 ? 94.531 36.327 122.955 1.00 61.10 279 MET C CA 1
ATOM 2153 C C . MET D 2 12 ? 94.555 34.805 122.722 1.00 51.31 279 MET C C 1
ATOM 2154 O O . MET D 2 12 ? 93.689 34.277 122.026 1.00 54.26 279 MET C O 1
ATOM 2159 N N . ARG D 2 13 ? 95.523 34.097 123.301 1.00 39.04 280 ARG C N 1
ATOM 2160 C CA . ARG D 2 13 ? 95.633 32.654 123.061 1.00 38.90 280 ARG C CA 1
ATOM 2161 C C . ARG D 2 13 ? 94.593 31.898 123.901 1.00 36.48 280 ARG C C 1
ATOM 2162 O O . ARG D 2 13 ? 94.401 32.209 125.081 1.00 34.35 280 ARG C O 1
ATOM 2164 N N . TYR D 2 14 ? 93.963 30.875 123.326 1.00 30.02 281 TYR C N 1
ATOM 2165 C CA . TYR D 2 14 ? 92.971 30.117 124.083 1.00 31.02 281 TYR C CA 1
ATOM 2166 C C . TYR D 2 14 ? 93.625 29.368 125.264 1.00 30.29 281 TYR C C 1
ATOM 2167 O O . TYR D 2 14 ? 94.569 28.614 125.080 1.00 29.52 281 TYR C O 1
ATOM 2176 N N . GLN D 2 15 ? 93.123 29.576 126.476 1.00 29.62 282 GLN C N 1
ATOM 2177 C CA . GLN D 2 15 ? 93.624 28.858 127.663 1.00 27.84 282 GLN C CA 1
ATOM 2178 C C . GLN D 2 15 ? 92.779 27.622 128.002 1.00 30.31 282 GLN C C 1
ATOM 2179 O O . GLN D 2 15 ? 91.600 27.757 128.342 1.00 28.23 282 GLN C O 1
ATOM 2185 N N . HIS D 2 16 ? 93.370 26.427 127.944 1.00 26.71 283 HIS C N 1
ATOM 2186 C CA . HIS D 2 16 ? 92.627 25.212 128.303 1.00 29.40 283 HIS C CA 1
ATOM 2187 C C . HIS D 2 16 ? 92.460 25.070 129.818 1.00 28.65 283 HIS C C 1
ATOM 2188 O O . HIS D 2 16 ? 93.287 25.583 130.578 1.00 28.06 283 HIS C O 1
ATOM 2195 N N . PRO D 2 17 ? 91.403 24.354 130.270 1.00 27.52 284 PRO C N 1
ATOM 2196 C CA . PRO D 2 17 ? 91.235 24.155 131.719 1.00 25.60 284 PRO C CA 1
ATOM 2197 C C . PRO D 2 17 ? 92.257 23.132 132.220 1.00 25.26 284 PRO C C 1
ATOM 2198 O O . PRO D 2 17 ? 92.815 22.439 131.377 1.00 23.78 284 PRO C O 1
ATOM 2202 N N . PRO D 2 18 ? 92.516 23.062 133.541 1.00 27.80 285 PRO C N 1
ATOM 2203 C CA . PRO D 2 18 ? 93.385 22.005 134.073 1.00 24.32 285 PRO C CA 1
ATOM 2204 C C . PRO D 2 18 ? 92.935 20.619 133.642 1.00 25.73 285 PRO C C 1
ATOM 2205 O O . PRO D 2 18 ? 91.731 20.380 133.463 1.00 23.63 285 PRO C O 1
ATOM 2209 N N . GLU D 2 19 ? 93.896 19.729 133.429 1.00 24.31 286 GLU C N 1
ATOM 2210 C CA . GLU D 2 19 ? 93.550 18.346 133.111 1.00 30.75 286 GLU C CA 1
ATOM 2211 C C . GLU D 2 19 ? 92.808 17.720 134.281 1.00 25.01 286 GLU C C 1
ATOM 2212 O O . GLU D 2 19 ? 92.979 18.127 135.421 1.00 24.65 286 GLU C O 1
ATOM 2218 N N . TYR D 2 20 ? 91.983 16.728 133.986 1.00 24.81 287 TYR C N 1
ATOM 2219 C CA . TYR D 2 20 ? 91.328 15.938 135.017 1.00 24.85 287 TYR C CA 1
ATOM 2220 C C . TYR D 2 20 ? 92.365 15.347 135.966 1.00 25.59 287 TYR C C 1
ATOM 2221 O O . TYR D 2 20 ? 93.446 14.912 135.526 1.00 26.47 287 TYR C O 1
ATOM 2230 N N . GLY D 2 21 ? 92.059 15.346 137.259 1.00 29.11 288 GLY C N 1
ATOM 2231 C CA . GLY D 2 21 ? 92.970 14.762 138.225 1.00 33.57 288 GLY C CA 1
ATOM 2232 C C . GLY D 2 21 ? 93.997 15.673 138.882 1.00 38.57 288 GLY C C 1
ATOM 2233 O O . GLY D 2 21 ? 94.977 15.191 139.442 1.00 36.00 288 GLY C O 1
ATOM 2234 N N . ALA D 2 22 ? 93.810 16.986 138.791 1.00 48.79 289 ALA C N 1
ATOM 2235 C CA . ALA D 2 22 ? 94.730 17.924 139.444 1.00 49.90 289 ALA C CA 1
ATOM 2236 C C . ALA D 2 22 ? 94.650 17.798 140.971 1.00 56.29 289 ALA C C 1
ATOM 2237 O O . ALA D 2 22 ? 93.715 17.189 141.517 1.00 54.53 289 ALA C O 1
ATOM 2239 N N . ALA D 2 23 ? 95.635 18.381 141.651 1.00 58.08 290 ALA C N 1
ATOM 2240 C CA . ALA D 2 23 ? 95.709 18.361 143.118 1.00 61.76 290 ALA C CA 1
ATOM 2241 C C . ALA D 2 23 ? 94.477 18.943 143.836 1.00 63.18 290 ALA C C 1
ATOM 2242 O O . ALA D 2 23 ? 93.953 19.999 143.457 1.00 58.73 290 ALA C O 1
ATOM 2244 N N . ARG D 2 24 ? 94.060 18.266 144.907 1.00 85.73 291 ARG C N 1
ATOM 2245 C CA . ARG D 2 24 ? 92.908 18.685 145.711 1.00 91.19 291 ARG C CA 1
ATOM 2246 C C . ARG D 2 24 ? 93.339 19.297 147.044 1.00 92.20 291 ARG C C 1
ATOM 2247 O O . ARG D 2 24 ? 93.725 20.466 147.113 1.00 91.75 291 ARG C O 1
#

Radius of gyration: 34.48 Å; Cα contacts (8 Å, |Δi|>4): 269; chains: 4; bounding box: 63×39×96 Å

Foldseek 3Di:
DDDDQPPQKDWDADPVGQIWMARRVVRDIGNDRPCCVQVPAPDPVGDNDPDDDPQKDWDQDPPLGIWIARNPVRDIGRDDVVVVVVVVVVVVVVVCVVVVVVVVVVVVVVVPCVVVPD/DDDDDQPPQKDWDADPVRQIWMARRVVRDIGSDRPCCVLVPAPDPVGDNDPDDDPQKDWDQDPVLGTWIARNPVRDIGRDDVVVVVVVVVVVVVVVVVVVVVVVVVVVVVVVVVVVVVVVVCVVPPD/DDDDDDDDDVVDDDDD/DPDDDDDDDDPPDDD